Protein AF-A0A7S4T6T8-F1 (afdb_monomer)

Secondary structure (DSSP, 8-state):
-------------------------S--SSSHHHHHHHHHHHHHHHHHHHHTTSTHHHHHHHHHHT--SS--SS-HHHHHHHH-EEHHHHHHHHHHHH-----S---GGGGGGSTTSTTS-----------SS-----------TTS---GGGEEEEEEEEEEEEEE-HHHHHTT-S-SEEEEEEEEEEEEETTT--SSSTTS-SSS-EEEEEEHHHHHHHHHHHHHHHHHHHHHHHHHHHH-

Nearest PDB structures (foldseek):
  6p19-assembly1_C  TM=4.701E-01  e=1.517E+00  Escherichia coli K-12
  7xl4-assembly1_C  TM=3.854E-01  e=2.071E+00  Pseudomonas aeruginosa PAO1
  4uv2-assembly9_G  TM=2.863E-01  e=2.828E+00  Escherichia coli str. K-12 substr. MC4100
  4uv2-assembly7_E  TM=2.742E-01  e=6.355E+00  Escherichia coli str. K-12 substr. MC4100

Mean predicted aligned error: 17.1 Å

Organism: NCBI:txid49249

pLDDT: mean 70.46, std 19.97, range [37.16, 96.12]

Foldseek 3Di:
DDDDDDDDDDDDDDDDDDDDDDDDDDDPPPPLVVVVVVVVVVVVVVVVVVVVVDPCVVVLVVVVVPDPDDDDQPCLVVLCVVQWDFPVVVVVVQVVQQDDDPPVDDPPVVVPPPPPPPPPDDPPPPPPDPPDPDPDDDPPPPPPPVPDPPLVQKDKAWDDKDKDWGFDPVCVVVVHPDSIDIFIKTKIKIGGPVQADPPDNNGHDDDITIIMHTPVSVVSSVVVSVVSVVVVVVVVVVVVVPD

Solvent-accessible surface area (backbone atoms only — not comparable to full-atom values): 15705 Å² total; per-residue (Å²): 144,85,87,83,84,87,85,83,82,88,76,89,81,81,88,79,87,77,90,81,83,88,86,90,76,91,80,86,79,71,64,72,66,50,56,61,52,53,51,50,50,54,54,50,49,54,49,51,61,52,42,74,75,40,85,60,54,63,56,55,54,55,54,63,72,74,60,91,79,87,73,79,94,76,52,64,66,55,56,51,51,74,65,33,38,51,41,70,59,51,52,48,52,53,49,65,63,57,55,68,72,92,59,95,76,70,63,73,83,71,61,74,78,64,77,85,71,74,82,69,78,73,81,73,77,74,80,79,77,81,86,60,103,69,86,71,73,81,82,73,78,77,71,58,88,83,68,69,80,75,58,86,60,44,43,79,37,70,64,50,73,48,80,45,78,43,65,35,73,62,35,50,74,71,67,45,97,55,40,66,43,78,48,52,33,31,36,35,31,40,18,43,49,94,58,43,41,88,86,38,84,64,38,45,94,68,86,57,50,54,28,34,30,50,39,69,59,54,50,51,56,52,50,53,49,54,52,51,53,50,52,54,50,51,53,51,52,52,52,66,76,76,108

Radius of gyration: 27.25 Å; Cα contacts (8 Å, |Δi|>4): 165; chains: 1; bounding box: 86×72×67 Å

Structure (mmCIF, N/CA/C/O backbone):
data_AF-A0A7S4T6T8-F1
#
_entry.id   AF-A0A7S4T6T8-F1
#
loop_
_atom_site.group_PDB
_atom_site.id
_atom_site.type_symbol
_atom_site.label_atom_id
_atom_site.label_alt_id
_atom_site.label_comp_id
_atom_site.label_asym_id
_atom_site.label_entity_id
_atom_site.label_seq_id
_atom_site.pdbx_PDB_ins_code
_atom_site.Cartn_x
_atom_site.Cartn_y
_atom_site.Cartn_z
_atom_site.occupancy
_atom_site.B_iso_or_equiv
_atom_site.auth_seq_id
_atom_site.auth_comp_id
_atom_site.auth_asym_id
_atom_site.auth_atom_id
_atom_site.pdbx_PDB_model_num
ATOM 1 N N . MET A 1 1 ? -57.925 27.794 19.966 1.00 50.06 1 MET A N 1
ATOM 2 C CA . MET A 1 1 ? -58.206 27.746 18.515 1.00 50.06 1 MET A CA 1
ATOM 3 C C . MET A 1 1 ? -57.580 28.963 17.858 1.00 50.06 1 MET A C 1
ATOM 5 O O . MET A 1 1 ? -58.193 30.015 17.868 1.00 50.06 1 MET A O 1
ATOM 9 N N . GLN A 1 2 ? -56.355 28.837 17.357 1.00 45.88 2 GLN A N 1
ATOM 10 C CA . GLN A 1 2 ? -55.709 29.805 16.467 1.00 45.88 2 GLN A CA 1
ATOM 11 C C . GLN A 1 2 ? -54.729 28.985 15.625 1.00 45.88 2 GLN A C 1
ATOM 13 O O . GLN A 1 2 ? -53.792 28.398 16.159 1.00 4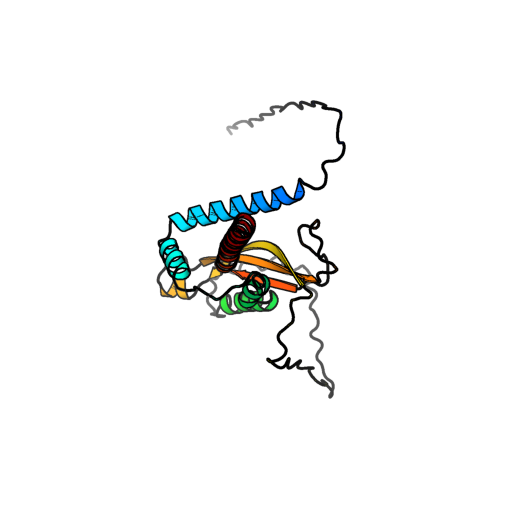5.88 2 GLN A O 1
ATOM 18 N N . GLY A 1 3 ? -55.071 28.818 14.349 1.00 50.84 3 GLY A N 1
ATOM 19 C CA . GLY A 1 3 ? -54.288 28.079 13.368 1.00 50.84 3 GLY A CA 1
ATOM 20 C C . GLY A 1 3 ? -53.338 29.012 12.631 1.00 50.84 3 GLY A C 1
ATOM 21 O O . GLY A 1 3 ? -53.693 30.155 12.347 1.00 50.84 3 GLY A O 1
ATOM 22 N N . SER A 1 4 ? -52.162 28.489 12.292 1.00 53.09 4 SER A N 1
ATOM 23 C CA . SER A 1 4 ? -51.191 29.157 11.428 1.00 53.09 4 SER A CA 1
ATOM 24 C C . SER A 1 4 ? -50.929 28.300 10.181 1.00 53.09 4 SER A C 1
ATOM 26 O O . SER A 1 4 ? -50.870 27.073 10.296 1.00 53.09 4 SER A O 1
ATOM 28 N N . PRO A 1 5 ? -50.819 28.921 8.993 1.00 64.44 5 PRO A N 1
ATOM 29 C CA . PRO A 1 5 ? -50.928 28.243 7.706 1.00 64.44 5 PRO A CA 1
ATOM 30 C C . PRO A 1 5 ? -49.623 27.645 7.164 1.00 64.44 5 PRO A C 1
ATOM 32 O O . PRO A 1 5 ? -48.514 28.114 7.409 1.00 64.44 5 PRO A O 1
ATOM 35 N N . ILE A 1 6 ? -49.840 26.625 6.337 1.00 50.03 6 ILE A N 1
ATOM 36 C CA . ILE A 1 6 ? -48.909 25.909 5.467 1.00 50.03 6 ILE A CA 1
ATOM 37 C C . ILE A 1 6 ? -48.368 26.863 4.390 1.00 50.03 6 ILE A C 1
ATOM 39 O O . ILE A 1 6 ? -49.146 27.399 3.600 1.00 50.03 6 ILE A O 1
ATOM 43 N N . PHE A 1 7 ? -47.044 27.025 4.302 1.00 46.69 7 PHE A N 1
ATOM 44 C CA . PHE A 1 7 ? -46.391 27.654 3.150 1.00 46.69 7 PHE A CA 1
ATOM 45 C C . PHE A 1 7 ? -45.855 26.586 2.198 1.00 46.69 7 PHE A C 1
ATOM 47 O O . PHE A 1 7 ? -44.937 25.831 2.508 1.00 46.69 7 PHE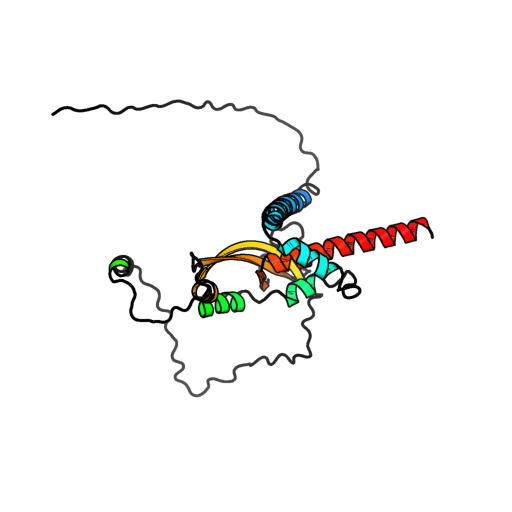 A O 1
ATOM 54 N N . ASN A 1 8 ? -46.469 26.541 1.020 1.00 45.03 8 ASN A N 1
ATOM 55 C CA . ASN A 1 8 ? -46.149 25.669 -0.096 1.00 45.03 8 ASN A CA 1
ATOM 56 C C . ASN A 1 8 ? -45.395 26.517 -1.131 1.00 45.03 8 ASN A C 1
ATOM 58 O O . ASN A 1 8 ? -45.975 27.439 -1.703 1.00 45.03 8 ASN A O 1
ATOM 62 N N . VAL A 1 9 ? -44.107 26.247 -1.358 1.00 52.50 9 VAL A N 1
ATOM 63 C CA . VAL A 1 9 ? -43.329 26.910 -2.416 1.00 52.50 9 VAL A CA 1
ATOM 64 C C . VAL A 1 9 ? -42.857 25.858 -3.409 1.00 52.50 9 VAL A C 1
ATOM 66 O O . VAL A 1 9 ? -41.786 25.273 -3.290 1.00 52.50 9 VAL A O 1
ATOM 69 N N . ARG A 1 10 ? -43.686 25.645 -4.434 1.00 48.75 10 ARG A N 1
ATOM 70 C CA . ARG A 1 10 ? -43.255 25.121 -5.731 1.00 48.75 10 ARG A CA 1
ATOM 71 C C . ARG A 1 10 ? -42.490 26.222 -6.462 1.00 48.75 10 ARG A C 1
ATOM 73 O O . ARG A 1 10 ? -43.089 27.244 -6.791 1.00 48.75 10 ARG A O 1
ATOM 80 N N . ARG A 1 11 ? -41.226 25.991 -6.822 1.00 51.09 11 ARG A N 1
ATOM 81 C CA . ARG A 1 11 ? -40.604 26.674 -7.966 1.00 51.09 11 ARG A CA 1
ATOM 82 C C . ARG A 1 11 ? -39.754 25.713 -8.793 1.00 51.09 11 ARG A C 1
ATOM 84 O O . ARG A 1 11 ? -38.694 25.263 -8.385 1.00 51.09 11 ARG A O 1
ATOM 91 N N . TYR A 1 12 ? -40.328 25.428 -9.955 1.00 43.06 12 TYR A N 1
ATOM 92 C CA . TYR A 1 12 ? -39.751 25.032 -11.230 1.00 43.06 12 TYR A CA 1
ATOM 93 C C . TYR A 1 12 ? -38.263 25.368 -11.392 1.00 43.06 12 TYR A C 1
ATOM 95 O O . TYR A 1 12 ? -37.890 26.539 -11.344 1.00 43.06 12 TYR A O 1
ATOM 103 N N . PHE A 1 13 ? -37.452 24.354 -11.700 1.00 41.66 13 PHE A N 1
ATOM 104 C CA . PHE A 1 13 ? -36.234 24.550 -12.476 1.00 41.66 13 PHE A CA 1
ATOM 105 C C . PHE A 1 13 ? -36.396 23.874 -13.834 1.00 41.66 13 PHE A C 1
ATOM 107 O O . PHE A 1 13 ? -36.800 22.719 -13.952 1.00 41.66 13 PHE A O 1
ATOM 114 N N . VAL A 1 14 ? -36.177 24.701 -14.844 1.00 48.66 14 VAL A N 1
ATOM 115 C CA . VAL A 1 14 ? -36.436 24.490 -16.259 1.00 48.66 14 VAL A CA 1
ATOM 116 C C . VAL A 1 14 ? -35.384 23.552 -16.843 1.00 48.66 14 VAL A C 1
ATOM 118 O O . VAL A 1 14 ? -34.186 23.766 -16.678 1.00 48.66 14 VAL A O 1
ATOM 121 N N . PHE A 1 15 ? -35.862 22.531 -17.554 1.00 44.06 15 PHE A N 1
ATOM 122 C CA . PHE A 1 15 ? -35.092 21.716 -18.485 1.00 44.06 15 PHE A CA 1
ATOM 123 C C . PHE A 1 15 ? -34.548 22.603 -19.613 1.00 44.06 15 PHE A C 1
ATOM 125 O O . PHE A 1 15 ? -35.324 23.131 -20.408 1.00 44.06 15 PHE A O 1
ATOM 132 N N . ALA A 1 16 ? -33.227 22.725 -19.718 1.00 48.03 16 ALA A N 1
ATOM 133 C CA . ALA A 1 16 ? -32.568 23.185 -20.933 1.00 48.03 16 ALA A CA 1
ATOM 134 C C . ALA A 1 16 ? -31.868 21.985 -21.581 1.00 48.03 16 ALA A C 1
ATOM 136 O O . ALA A 1 16 ? -30.760 21.603 -21.211 1.00 48.03 16 ALA A O 1
ATOM 137 N N . LEU A 1 17 ? -32.573 21.375 -22.534 1.00 44.16 17 LEU A N 1
ATOM 138 C CA . LEU A 1 17 ? -32.014 20.482 -23.540 1.00 44.16 17 LEU A CA 1
ATOM 139 C C . LEU A 1 17 ? -31.210 21.335 -24.526 1.00 44.16 17 LEU A C 1
ATOM 141 O O . LEU A 1 17 ? -31.791 22.119 -25.273 1.00 44.16 17 LEU A O 1
ATOM 145 N N . LEU A 1 18 ? -29.891 21.161 -24.554 1.00 42.91 18 LEU A N 1
ATOM 146 C CA . LEU A 1 18 ? -29.080 21.524 -25.711 1.00 42.91 18 LEU A CA 1
ATOM 147 C C . LEU A 1 18 ? -28.422 20.262 -26.253 1.00 42.91 18 LEU A C 1
ATOM 149 O O . LEU A 1 18 ? -27.494 19.696 -25.682 1.00 42.91 18 LEU A O 1
ATOM 153 N N . SER A 1 19 ? -28.980 19.837 -27.378 1.00 46.34 19 SER A N 1
ATOM 154 C CA . SER A 1 19 ? -28.408 18.927 -28.351 1.00 46.34 19 SER A CA 1
ATOM 155 C C . SER A 1 19 ? -27.093 19.489 -28.892 1.00 46.34 19 SER A C 1
ATOM 157 O O . SER A 1 19 ? -27.094 20.526 -29.556 1.00 46.34 19 SER A O 1
ATOM 159 N N . VAL A 1 20 ? -25.994 18.766 -28.684 1.00 46.00 20 VAL A N 1
ATOM 160 C CA . VAL A 1 20 ? -24.811 18.860 -29.543 1.00 46.00 20 VAL A CA 1
ATOM 161 C C . VAL A 1 20 ? -24.590 17.489 -30.155 1.00 46.00 20 VAL A C 1
ATOM 163 O O . VAL A 1 20 ? -24.212 16.523 -29.497 1.00 46.00 20 VAL A O 1
ATOM 166 N N . SER A 1 21 ? -24.918 17.421 -31.435 1.00 45.38 21 SER A N 1
ATOM 167 C CA . SER A 1 21 ? -24.644 16.322 -32.340 1.00 45.38 21 SER A CA 1
ATOM 168 C C . SER A 1 21 ? -23.202 16.374 -32.854 1.00 45.38 21 SER A C 1
ATOM 170 O O . SER A 1 21 ? -22.692 17.444 -33.179 1.00 45.38 21 SER A O 1
ATOM 172 N N . SER A 1 22 ? -22.645 15.172 -33.025 1.00 41.88 22 SER A N 1
ATOM 173 C CA . SER A 1 22 ? -21.574 14.804 -33.961 1.00 41.88 22 SER A CA 1
ATOM 174 C C . SER A 1 22 ? -20.128 15.121 -33.567 1.00 41.88 22 SER A C 1
ATOM 176 O O . SER A 1 22 ? -19.667 16.250 -33.703 1.00 41.88 22 SER A O 1
ATOM 178 N N . SER A 1 23 ? -19.380 14.064 -33.213 1.00 40.44 23 SER A N 1
ATOM 179 C CA . SER A 1 23 ? -18.149 13.585 -33.893 1.00 40.44 23 SER A CA 1
ATOM 180 C C . SER A 1 23 ? -17.268 12.803 -32.905 1.00 40.44 23 SER A C 1
ATOM 182 O O . SER A 1 23 ? -16.384 13.373 -32.274 1.00 40.44 23 SER A O 1
ATOM 184 N N . MET A 1 24 ? -17.488 11.491 -32.753 1.00 37.16 24 MET A N 1
ATOM 185 C CA . MET A 1 24 ? -16.550 10.607 -32.042 1.00 37.16 24 MET A CA 1
ATOM 186 C C . MET A 1 24 ? -15.918 9.628 -33.028 1.00 37.16 24 MET A C 1
ATOM 188 O O . MET A 1 24 ? -16.440 8.549 -33.287 1.00 37.16 24 MET A O 1
ATOM 192 N N . THR A 1 25 ? -14.767 10.016 -33.565 1.00 50.34 25 THR A N 1
ATOM 193 C CA . THR A 1 25 ? -13.810 9.107 -34.198 1.00 50.34 25 THR A CA 1
ATOM 194 C C . THR A 1 25 ? -12.595 8.972 -33.284 1.00 50.34 25 THR A C 1
ATOM 196 O O . THR A 1 25 ? -11.903 9.949 -33.013 1.00 50.34 25 THR A O 1
ATOM 199 N N . SER A 1 26 ? -12.372 7.747 -32.798 1.00 49.56 26 SER A N 1
ATOM 200 C CA . SER A 1 26 ? -11.094 7.200 -32.315 1.00 49.56 26 SER A CA 1
ATOM 201 C C . SER A 1 26 ? -10.277 8.047 -31.321 1.00 49.56 26 SER A C 1
ATOM 203 O O . SER A 1 26 ? -9.213 8.564 -31.652 1.00 49.56 26 SER A O 1
ATOM 205 N N . ALA A 1 27 ? -10.707 8.095 -30.060 1.00 44.22 27 ALA A N 1
ATOM 206 C CA . ALA A 1 27 ? -9.862 8.518 -28.937 1.00 44.22 27 ALA A CA 1
ATOM 207 C C . ALA A 1 27 ? -10.161 7.676 -27.682 1.00 44.22 27 ALA A C 1
ATOM 209 O O . ALA A 1 27 ? -10.472 8.206 -26.626 1.00 44.22 27 ALA A O 1
ATOM 210 N N . SER A 1 28 ? -10.127 6.343 -27.799 1.00 45.97 28 SER A N 1
ATOM 211 C CA . SER A 1 28 ? -10.601 5.443 -26.728 1.00 45.97 28 SER A CA 1
ATOM 212 C C . SER A 1 28 ? -9.501 4.729 -25.927 1.00 45.97 28 SER A C 1
ATOM 214 O O . SER A 1 28 ? -9.819 3.853 -25.133 1.00 45.97 28 SER A O 1
ATOM 216 N N . ALA A 1 29 ? -8.220 5.084 -26.091 1.00 45.62 29 ALA A N 1
ATOM 217 C CA . ALA A 1 29 ? -7.122 4.410 -25.375 1.00 45.62 29 ALA A CA 1
ATOM 218 C C . ALA A 1 29 ? -6.259 5.322 -24.480 1.00 45.62 29 ALA A C 1
ATOM 220 O O . ALA A 1 29 ? -5.458 4.810 -23.711 1.00 45.62 29 ALA A O 1
ATOM 221 N N . LYS A 1 30 ? -6.416 6.654 -24.534 1.00 42.06 30 LYS A N 1
ATOM 222 C CA . LYS A 1 30 ? -5.608 7.599 -23.725 1.00 42.06 30 LYS A CA 1
ATOM 223 C C . LYS A 1 30 ? -6.350 8.226 -22.539 1.00 42.06 30 LYS A C 1
ATOM 225 O O . LYS A 1 30 ? -5.723 8.884 -21.719 1.00 42.06 30 LYS A O 1
ATOM 230 N N . GLN A 1 31 ? -7.663 8.021 -22.430 1.00 39.19 31 GLN A N 1
ATOM 231 C CA . GLN A 1 31 ? -8.471 8.638 -21.372 1.00 39.19 31 GLN A CA 1
ATOM 232 C C . GLN A 1 31 ? -8.414 7.858 -20.044 1.00 39.19 31 GLN A C 1
ATOM 234 O O . GLN A 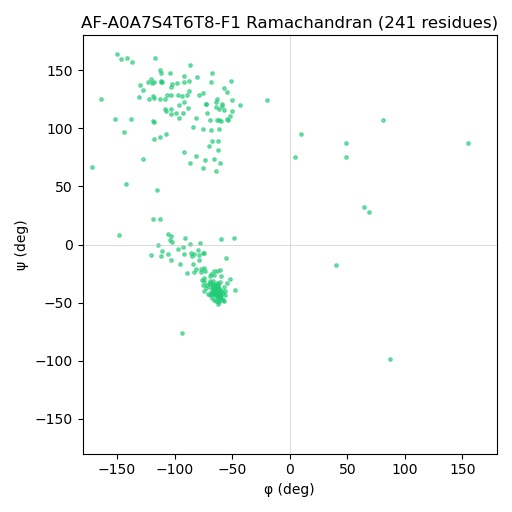1 31 ? -8.603 8.450 -18.989 1.00 39.19 31 GLN A O 1
ATOM 239 N N . LEU A 1 32 ? -8.105 6.555 -20.075 1.00 43.50 32 LEU A N 1
ATOM 240 C CA . LEU A 1 32 ? -8.117 5.697 -18.880 1.00 43.50 32 LEU A CA 1
ATOM 241 C C . LEU A 1 32 ? -6.849 5.811 -18.010 1.00 43.50 32 LEU A C 1
ATOM 243 O O . LEU A 1 32 ? -6.922 5.547 -16.814 1.00 43.50 32 LEU A O 1
ATOM 247 N N . ASP A 1 33 ? -5.719 6.281 -18.553 1.00 40.91 33 ASP A N 1
ATOM 248 C CA . ASP A 1 33 ? -4.524 6.598 -17.743 1.00 40.91 33 ASP A CA 1
ATOM 249 C C . ASP A 1 33 ? -4.690 7.896 -16.930 1.00 40.91 33 ASP A C 1
ATOM 251 O O . ASP A 1 33 ? -3.995 8.115 -15.935 1.00 40.91 33 ASP A O 1
ATOM 255 N N . PHE A 1 34 ? -5.628 8.768 -17.316 1.00 37.34 34 PHE A N 1
ATOM 256 C CA . PHE A 1 34 ? -5.807 10.066 -16.662 1.00 37.34 34 PHE A CA 1
ATOM 257 C C . PHE A 1 34 ? -6.508 9.953 -15.298 1.00 37.34 34 PHE A C 1
ATOM 259 O O . PHE A 1 34 ? -6.189 10.713 -14.380 1.00 37.34 34 PHE A O 1
ATOM 266 N N . ASP A 1 35 ? -7.387 8.963 -15.114 1.00 41.97 35 ASP A N 1
ATOM 267 C CA . ASP A 1 35 ? -8.118 8.771 -13.853 1.00 41.97 35 ASP A CA 1
ATOM 268 C C . ASP A 1 35 ? -7.239 8.184 -12.738 1.00 41.97 35 ASP A C 1
ATOM 270 O O . ASP A 1 35 ? -7.369 8.568 -11.571 1.00 41.97 35 ASP A O 1
ATOM 274 N N . GLN A 1 36 ? -6.250 7.350 -13.082 1.00 46.62 36 GLN A N 1
ATOM 275 C CA . GLN A 1 36 ? -5.243 6.896 -12.115 1.00 46.62 36 GLN A CA 1
ATOM 276 C C . GLN A 1 36 ? -4.357 8.058 -11.630 1.00 46.62 36 GLN A C 1
ATOM 278 O O . GLN A 1 36 ? -3.980 8.113 -10.455 1.00 46.62 36 GLN A O 1
ATOM 283 N N . TYR A 1 37 ? -4.070 9.025 -12.508 1.00 49.97 37 TYR A N 1
ATOM 284 C CA . TYR A 1 37 ? -3.337 10.247 -12.166 1.00 49.97 37 TYR A CA 1
ATOM 285 C C . TYR A 1 37 ? -4.166 11.234 -11.331 1.00 49.97 37 TYR A C 1
ATOM 287 O O . TYR A 1 37 ? -3.621 11.862 -10.419 1.00 49.97 37 TYR A O 1
ATOM 295 N N . ALA A 1 38 ? -5.469 11.361 -11.597 1.00 45.03 38 ALA A N 1
ATOM 296 C CA . ALA A 1 38 ? -6.363 12.232 -10.834 1.00 45.03 38 ALA A CA 1
ATOM 297 C C . ALA A 1 38 ? -6.546 11.739 -9.388 1.00 45.03 38 ALA A C 1
ATOM 299 O O . ALA A 1 38 ? -6.438 12.532 -8.449 1.00 45.03 38 ALA A O 1
ATOM 300 N N . PHE A 1 39 ? -6.713 10.425 -9.192 1.00 51.09 39 PHE A N 1
ATOM 301 C CA . PHE A 1 39 ? -6.769 9.823 -7.857 1.00 51.09 39 PHE A CA 1
ATOM 302 C C . PHE A 1 39 ? -5.430 9.945 -7.114 1.00 51.09 39 PHE A C 1
ATOM 304 O O . PHE A 1 39 ? -5.409 10.346 -5.949 1.00 51.09 39 PHE A O 1
ATOM 311 N N . ARG A 1 40 ? -4.298 9.700 -7.798 1.00 57.09 40 ARG A N 1
ATOM 312 C CA . ARG A 1 40 ? -2.959 9.941 -7.230 1.00 57.09 40 ARG A CA 1
ATOM 313 C C . ARG A 1 40 ? -2.795 11.385 -6.769 1.00 57.09 40 ARG A C 1
ATOM 315 O O . ARG A 1 40 ? -2.300 11.598 -5.670 1.00 57.09 40 ARG A O 1
ATOM 322 N N . ARG A 1 41 ? -3.242 12.373 -7.551 1.00 55.78 41 ARG A N 1
ATOM 323 C CA . ARG A 1 41 ? -3.167 13.785 -7.147 1.00 55.78 41 ARG A CA 1
ATOM 324 C C . ARG A 1 41 ? -4.002 14.089 -5.912 1.00 55.78 41 ARG A C 1
ATOM 326 O O . ARG A 1 41 ? -3.509 14.804 -5.049 1.00 55.78 41 ARG A O 1
ATOM 333 N N . ASP A 1 42 ? -5.223 13.570 -5.801 1.00 56.19 42 ASP A N 1
ATOM 334 C CA . ASP A 1 42 ? -6.078 13.910 -4.657 1.00 56.19 42 ASP A CA 1
ATOM 335 C C . ASP A 1 42 ? -5.638 13.196 -3.366 1.00 56.19 42 ASP A C 1
ATOM 337 O O . ASP A 1 42 ? -5.667 13.797 -2.292 1.00 56.19 42 ASP A O 1
ATOM 341 N N . VAL A 1 43 ? -5.132 11.958 -3.463 1.00 62.94 43 VAL A N 1
ATOM 342 C CA . VAL A 1 43 ? -4.526 11.246 -2.322 1.00 62.94 43 VAL A CA 1
ATOM 343 C C . VAL A 1 43 ? -3.221 11.912 -1.889 1.00 62.94 43 VAL A C 1
ATOM 345 O O . VAL A 1 43 ? -3.047 12.168 -0.699 1.00 62.94 43 VAL A O 1
ATOM 348 N N . VAL A 1 44 ? -2.335 12.251 -2.833 1.00 63.19 44 VAL A N 1
ATOM 349 C CA . VAL A 1 44 ? -1.076 12.953 -2.533 1.00 63.19 44 VAL A CA 1
ATOM 350 C C . VAL A 1 44 ? -1.359 14.326 -1.930 1.00 63.19 44 VAL A C 1
ATOM 352 O O . VAL A 1 44 ? -0.785 14.654 -0.901 1.00 63.19 44 VAL A O 1
ATOM 355 N N . ARG A 1 45 ? -2.315 15.089 -2.470 1.00 71.62 45 ARG A N 1
ATOM 356 C CA . ARG A 1 45 ? -2.693 16.403 -1.929 1.00 71.62 45 ARG A CA 1
ATOM 357 C C . ARG A 1 45 ? -3.227 16.311 -0.497 1.00 71.62 45 ARG A C 1
ATOM 359 O O . ARG A 1 45 ? -2.829 17.104 0.351 1.00 71.62 45 ARG A O 1
ATOM 366 N N . ARG A 1 46 ? -4.081 15.326 -0.191 1.00 70.38 46 ARG A N 1
ATOM 367 C CA . ARG A 1 46 ? -4.583 15.107 1.182 1.00 70.38 46 ARG A CA 1
ATOM 368 C C . ARG A 1 46 ? -3.496 14.597 2.132 1.00 70.38 46 ARG A C 1
ATOM 370 O O . ARG A 1 46 ? -3.522 14.934 3.316 1.00 70.38 46 ARG A O 1
ATOM 377 N N . ALA A 1 47 ? -2.551 13.798 1.636 1.00 58.31 47 ALA A N 1
ATOM 378 C CA . ALA A 1 47 ? -1.391 13.357 2.404 1.00 58.31 47 ALA A CA 1
ATOM 379 C C . ALA A 1 47 ? -0.439 14.528 2.702 1.00 58.31 47 ALA A C 1
ATOM 381 O O . ALA A 1 47 ? -0.014 14.678 3.843 1.00 58.31 47 ALA A O 1
ATOM 382 N N . GLU A 1 48 ? -0.179 15.407 1.730 1.00 63.41 48 GLU A N 1
ATOM 383 C CA . GLU A 1 48 ? 0.624 16.625 1.899 1.00 63.41 48 GLU A CA 1
ATOM 384 C C . GLU A 1 48 ? -0.026 17.623 2.868 1.00 63.41 48 GLU A C 1
ATOM 386 O O . GLU A 1 48 ? 0.658 18.183 3.726 1.00 63.41 48 GLU A O 1
ATOM 391 N N . GLU A 1 49 ? -1.346 17.827 2.786 1.00 74.44 49 GLU A N 1
ATOM 392 C CA . GLU A 1 49 ? -2.089 18.684 3.722 1.00 74.44 49 GLU A CA 1
ATOM 393 C C . GLU A 1 49 ? -1.988 18.168 5.171 1.00 74.44 49 GLU A C 1
ATOM 395 O O . GLU A 1 49 ? -1.804 18.964 6.093 1.00 74.44 49 GLU A O 1
ATOM 400 N N . ARG A 1 50 ? -2.016 16.845 5.389 1.00 65.38 50 ARG A N 1
ATOM 401 C CA . ARG A 1 50 ? -1.805 16.238 6.719 1.00 65.38 50 ARG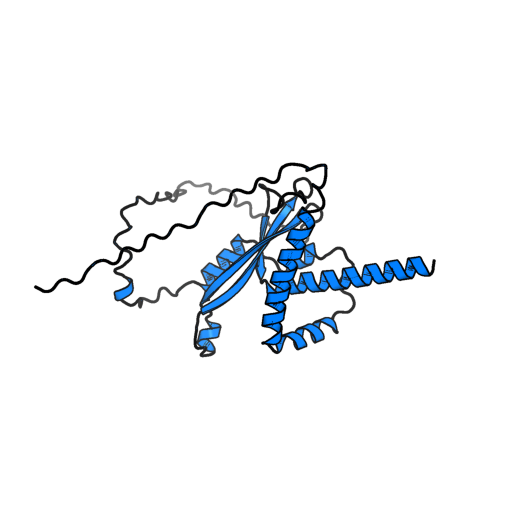 A CA 1
ATOM 402 C C . ARG A 1 50 ? -0.342 16.263 7.162 1.00 65.38 50 ARG A C 1
ATOM 404 O O . ARG A 1 50 ? -0.062 16.559 8.325 1.00 65.38 50 ARG A O 1
ATOM 411 N N . ALA A 1 51 ? 0.592 16.017 6.249 1.00 56.03 51 ALA A N 1
ATOM 412 C CA . ALA A 1 51 ? 2.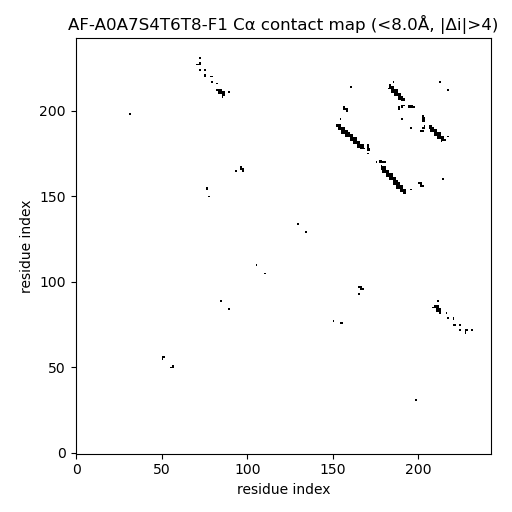023 16.058 6.528 1.00 56.03 51 ALA A CA 1
ATOM 413 C C . ALA A 1 51 ? 2.489 17.454 6.965 1.00 56.03 51 ALA A C 1
ATOM 415 O O . ALA A 1 51 ? 3.318 17.568 7.861 1.00 56.03 51 ALA A O 1
ATOM 416 N N . ARG A 1 52 ? 1.898 18.530 6.425 1.00 62.81 52 ARG A N 1
ATOM 417 C CA . ARG A 1 52 ? 2.181 19.904 6.883 1.00 62.81 52 ARG A CA 1
ATOM 418 C C . ARG A 1 52 ? 1.787 20.162 8.337 1.00 62.81 52 ARG A C 1
ATOM 420 O O . ARG A 1 52 ? 2.323 21.082 8.946 1.00 62.81 52 ARG A O 1
ATOM 427 N N . THR A 1 53 ? 0.864 19.380 8.895 1.00 65.00 53 THR A N 1
ATOM 428 C CA . THR A 1 53 ? 0.393 19.562 10.278 1.00 65.00 53 THR A CA 1
ATOM 429 C C . THR A 1 53 ? 1.174 18.747 11.307 1.00 65.00 53 THR A C 1
ATOM 431 O O . THR A 1 53 ? 1.000 18.957 12.504 1.00 65.00 53 THR A O 1
ATOM 434 N N . THR A 1 54 ? 2.061 17.844 10.880 1.00 56.62 54 THR A N 1
ATOM 435 C CA . THR A 1 54 ? 2.782 16.936 11.781 1.00 56.62 54 THR A CA 1
ATOM 436 C C . THR A 1 54 ? 4.293 17.015 11.553 1.00 56.62 54 THR A C 1
ATOM 438 O O . THR A 1 54 ? 4.779 16.923 10.432 1.00 56.62 54 THR A O 1
ATOM 441 N N . ASN A 1 55 ? 5.075 17.124 12.634 1.00 62.81 55 ASN A N 1
ATOM 442 C CA . ASN A 1 55 ? 6.551 17.070 12.618 1.00 62.81 55 ASN A CA 1
ATOM 443 C C . ASN A 1 55 ? 7.131 15.742 12.056 1.00 62.81 55 ASN A C 1
ATOM 445 O O . ASN A 1 55 ? 8.343 15.541 12.081 1.00 62.81 55 ASN A O 1
ATOM 449 N N . GLU A 1 56 ? 6.296 14.828 11.550 1.00 60.56 56 GLU A N 1
ATOM 450 C CA . GLU A 1 56 ? 6.700 13.557 10.942 1.00 60.56 56 GLU A CA 1
ATOM 451 C C . GLU A 1 56 ? 7.436 13.717 9.607 1.00 60.56 56 GLU A C 1
ATOM 453 O O . GLU A 1 56 ? 8.246 12.857 9.269 1.00 60.56 56 GLU A O 1
ATOM 458 N N . PHE A 1 57 ? 7.221 14.809 8.865 1.00 54.19 57 PHE A N 1
ATOM 459 C CA . PHE A 1 57 ? 7.835 14.966 7.541 1.00 54.19 57 PHE A CA 1
ATOM 460 C C . PHE A 1 57 ? 9.372 15.038 7.597 1.00 54.19 57 PHE A C 1
ATOM 462 O O . PHE A 1 57 ? 10.048 14.448 6.760 1.00 54.19 57 PHE A O 1
ATOM 469 N N . ARG A 1 58 ? 9.937 15.658 8.645 1.00 59.91 58 ARG A N 1
ATOM 470 C CA . ARG A 1 58 ? 11.394 15.662 8.882 1.00 59.91 58 ARG A CA 1
ATOM 471 C C . ARG A 1 58 ? 11.956 14.263 9.147 1.00 59.91 58 ARG A C 1
ATOM 473 O O . ARG A 1 58 ? 13.040 13.945 8.682 1.00 59.91 58 ARG A O 1
ATOM 480 N N . ARG A 1 59 ? 11.197 13.402 9.832 1.00 60.88 59 ARG A N 1
ATOM 481 C CA . ARG A 1 59 ? 11.596 12.006 10.078 1.00 60.88 59 ARG A CA 1
ATOM 482 C C . ARG A 1 59 ? 11.641 11.177 8.795 1.00 60.88 59 ARG A C 1
ATOM 484 O O . ARG A 1 59 ? 12.448 10.260 8.701 1.00 60.88 59 ARG A O 1
ATOM 491 N N . LEU A 1 60 ? 10.788 11.491 7.820 1.00 52.66 60 LEU A N 1
ATOM 492 C CA . LEU A 1 60 ? 10.795 10.827 6.516 1.00 52.66 60 LEU A CA 1
ATOM 493 C C . LEU A 1 60 ? 12.001 11.252 5.661 1.00 52.66 60 LEU A C 1
ATOM 495 O O . LEU A 1 60 ? 12.572 10.414 4.968 1.00 52.66 60 LEU A O 1
ATOM 499 N N . GLU A 1 61 ? 12.442 12.511 5.750 1.00 62.03 61 GLU A N 1
ATOM 500 C CA . GLU A 1 61 ? 13.687 12.954 5.102 1.00 62.03 61 GLU A CA 1
ATOM 501 C C . GLU A 1 61 ? 14.939 12.306 5.718 1.00 62.03 61 GLU A C 1
ATOM 503 O O . GLU A 1 61 ? 15.836 11.901 4.980 1.00 62.03 61 GLU A O 1
ATOM 508 N N . ASP A 1 62 ? 14.977 12.108 7.039 1.00 60.66 62 ASP A N 1
ATOM 509 C CA . ASP A 1 62 ? 16.089 11.402 7.695 1.00 60.66 62 ASP A CA 1
ATOM 510 C C . ASP A 1 62 ? 16.153 9.913 7.296 1.00 60.66 62 ASP A C 1
ATOM 512 O O . ASP A 1 62 ? 17.236 9.353 7.112 1.00 60.66 62 ASP A O 1
ATOM 516 N N . LEU A 1 63 ? 14.999 9.263 7.096 1.00 57.19 63 LEU A N 1
ATOM 517 C CA . LEU A 1 63 ? 14.929 7.882 6.597 1.00 57.19 63 LEU A CA 1
ATOM 518 C C . LEU A 1 63 ? 15.431 7.761 5.149 1.00 57.19 63 LEU A C 1
ATOM 520 O O . LEU A 1 63 ? 16.086 6.772 4.806 1.00 57.19 63 LEU A O 1
ATOM 524 N N . ARG A 1 64 ? 15.193 8.788 4.323 1.00 56.91 64 ARG A N 1
ATOM 525 C CA . ARG A 1 64 ? 15.720 8.881 2.954 1.00 56.91 64 ARG A CA 1
ATOM 526 C C . ARG A 1 64 ? 17.249 8.973 2.926 1.00 56.91 64 ARG A C 1
ATOM 528 O O . ARG A 1 64 ? 17.864 8.398 2.036 1.00 56.91 64 ARG A O 1
ATOM 535 N N . ALA A 1 65 ? 17.866 9.675 3.876 1.00 58.19 65 ALA A N 1
ATOM 536 C CA . ALA A 1 65 ? 19.318 9.869 3.900 1.00 58.19 65 ALA A CA 1
ATOM 537 C C . ALA A 1 65 ? 20.109 8.612 4.324 1.00 58.19 65 ALA A C 1
ATOM 539 O O . ALA A 1 65 ? 21.276 8.479 3.965 1.00 58.19 65 ALA A O 1
ATOM 540 N N . ASN A 1 66 ? 19.484 7.681 5.054 1.00 60.78 66 ASN A N 1
ATOM 541 C CA . ASN A 1 66 ? 20.168 6.540 5.681 1.00 60.78 66 ASN A CA 1
ATOM 542 C C . ASN A 1 66 ? 19.998 5.183 4.972 1.00 60.78 66 ASN A C 1
ATOM 544 O O . ASN A 1 66 ? 20.436 4.169 5.512 1.00 60.78 66 ASN A O 1
ATOM 548 N N . SER A 1 67 ? 19.396 5.117 3.780 1.00 51.25 67 SER A N 1
ATOM 549 C CA . SER A 1 67 ? 19.171 3.844 3.065 1.00 51.25 67 SER A CA 1
ATOM 550 C C . SER A 1 67 ? 19.706 3.868 1.618 1.00 51.25 67 SER A C 1
ATOM 552 O O . SER A 1 67 ? 18.925 3.939 0.672 1.00 51.25 67 SER A O 1
ATOM 554 N N . PRO A 1 68 ? 21.041 3.809 1.398 1.00 45.94 68 PRO A N 1
ATOM 555 C CA . PRO A 1 68 ? 21.638 4.191 0.113 1.00 45.94 68 PRO A CA 1
ATOM 556 C C . PRO A 1 68 ? 21.718 3.090 -0.960 1.00 45.94 68 PRO A C 1
ATOM 558 O O . PRO A 1 68 ? 22.260 3.355 -2.027 1.00 45.94 68 PRO A O 1
ATOM 561 N N . SER A 1 69 ? 21.260 1.855 -0.726 1.00 46.19 69 SER A N 1
ATOM 562 C CA . SER A 1 69 ? 21.611 0.747 -1.642 1.00 46.19 69 SER A CA 1
ATOM 563 C C . SER A 1 69 ? 20.582 -0.372 -1.815 1.00 46.19 69 SER A C 1
ATOM 565 O O . SER A 1 69 ? 20.894 -1.379 -2.444 1.00 46.19 69 SER A O 1
ATOM 567 N N . PHE A 1 70 ? 19.362 -0.243 -1.292 1.00 48.31 70 PHE A N 1
ATOM 568 C CA . PHE A 1 70 ? 18.506 -1.424 -1.122 1.00 48.31 70 PHE A CA 1
ATOM 569 C C . PHE A 1 70 ? 17.540 -1.742 -2.284 1.00 48.31 70 PHE A C 1
ATOM 571 O O . PHE A 1 70 ? 16.879 -2.770 -2.238 1.00 48.31 70 PHE A O 1
ATOM 578 N N . PHE A 1 71 ? 17.462 -0.946 -3.360 1.00 50.41 71 PHE A N 1
ATOM 579 C CA . PHE A 1 71 ? 16.406 -1.147 -4.367 1.00 50.41 71 PHE A CA 1
ATOM 580 C C . PHE A 1 71 ? 16.834 -0.888 -5.812 1.00 50.41 71 PHE A C 1
ATOM 582 O O . PHE A 1 71 ? 16.780 0.233 -6.314 1.00 50.41 71 PHE A O 1
ATOM 589 N N . GLN A 1 72 ? 17.185 -1.958 -6.520 1.00 53.56 72 GLN A N 1
ATOM 590 C CA . GLN A 1 72 ? 17.199 -1.965 -7.979 1.00 53.56 72 GLN A CA 1
ATOM 591 C C . GLN A 1 72 ? 15.784 -2.269 -8.475 1.00 53.56 72 GLN A C 1
ATOM 593 O O . GLN A 1 72 ? 15.386 -3.422 -8.419 1.00 53.56 72 GLN A O 1
ATOM 598 N N . GLY A 1 73 ? 15.045 -1.237 -8.907 1.00 49.25 73 GLY A N 1
ATOM 599 C CA . GLY A 1 73 ? 13.939 -1.169 -9.893 1.00 49.25 73 GLY A CA 1
ATOM 600 C C . GLY A 1 73 ? 12.825 -2.233 -10.018 1.00 49.25 73 GLY A C 1
ATOM 601 O O . GLY A 1 73 ? 11.799 -1.929 -10.624 1.00 49.25 73 GLY A O 1
ATOM 602 N N . ALA A 1 74 ? 12.973 -3.444 -9.492 1.00 55.34 74 ALA A N 1
ATOM 603 C CA . ALA A 1 74 ? 12.126 -4.601 -9.749 1.00 55.34 74 ALA A CA 1
ATOM 604 C C . ALA A 1 74 ? 11.296 -5.046 -8.535 1.00 55.34 74 ALA A C 1
ATOM 606 O O . ALA A 1 74 ? 10.388 -5.847 -8.712 1.00 55.34 74 ALA A O 1
ATOM 607 N N . ASP A 1 75 ? 11.548 -4.514 -7.333 1.00 76.56 75 ASP A N 1
ATOM 608 C CA . ASP A 1 75 ? 11.034 -5.129 -6.097 1.00 76.56 75 ASP A CA 1
ATOM 609 C C . ASP A 1 75 ? 9.979 -4.305 -5.343 1.00 76.56 75 ASP A C 1
ATOM 611 O O . ASP A 1 75 ? 9.749 -4.500 -4.153 1.00 76.56 75 ASP A O 1
ATOM 615 N N . VAL A 1 76 ? 9.289 -3.383 -6.022 1.00 84.44 76 VAL A N 1
ATOM 616 C CA . VAL A 1 76 ? 8.160 -2.658 -5.402 1.00 84.44 76 VAL A CA 1
ATOM 617 C C . VAL A 1 76 ? 7.053 -3.616 -5.004 1.00 84.44 76 VAL A C 1
ATOM 619 O O . VAL A 1 76 ? 6.496 -3.483 -3.920 1.00 84.44 76 VAL A O 1
ATOM 622 N N . ASP A 1 77 ? 6.749 -4.585 -5.866 1.00 83.12 77 ASP A N 1
ATOM 623 C CA . ASP A 1 77 ? 5.714 -5.575 -5.588 1.00 83.12 77 ASP A CA 1
ATOM 624 C C . ASP A 1 77 ? 6.087 -6.406 -4.354 1.00 83.12 77 ASP A C 1
ATOM 626 O O . ASP A 1 77 ? 5.247 -6.603 -3.479 1.00 83.12 77 ASP A O 1
ATOM 630 N N . ARG A 1 78 ? 7.362 -6.790 -4.207 1.00 84.94 78 ARG A N 1
ATOM 631 C CA . ARG A 1 78 ? 7.854 -7.483 -3.011 1.00 84.94 78 ARG A CA 1
ATOM 632 C C . ARG A 1 78 ? 7.817 -6.609 -1.771 1.00 84.94 78 ARG A C 1
ATOM 634 O O . ARG A 1 78 ? 7.415 -7.096 -0.729 1.00 84.94 78 ARG A O 1
ATOM 641 N N . LEU A 1 79 ? 8.177 -5.330 -1.863 1.00 86.38 79 LEU A N 1
ATOM 642 C CA . LEU A 1 79 ? 8.080 -4.414 -0.723 1.00 86.38 79 LEU A CA 1
ATOM 643 C C . LEU A 1 79 ? 6.647 -4.195 -0.264 1.00 86.38 79 LEU A C 1
ATOM 645 O O . LEU A 1 79 ? 6.383 -4.097 0.933 1.00 86.38 79 LEU A O 1
ATOM 649 N N . LEU A 1 80 ? 5.727 -4.086 -1.222 1.00 87.88 80 LEU A N 1
ATOM 650 C CA . LEU A 1 80 ? 4.309 -3.992 -0.918 1.00 87.88 80 LEU A CA 1
ATOM 651 C C . LEU A 1 80 ? 3.843 -5.275 -0.236 1.00 87.88 80 LEU A C 1
ATOM 653 O O . LEU A 1 80 ? 3.165 -5.179 0.778 1.00 87.88 80 LEU A O 1
ATOM 657 N N . LEU A 1 81 ? 4.253 -6.445 -0.726 1.00 86.88 81 LEU A N 1
ATOM 658 C CA . LEU A 1 81 ? 3.889 -7.737 -0.143 1.00 86.88 81 LEU A CA 1
ATOM 659 C C . LEU A 1 81 ? 4.556 -8.015 1.210 1.00 86.88 81 LEU A C 1
ATOM 661 O O . LEU A 1 81 ? 3.914 -8.585 2.075 1.00 86.88 81 LEU A O 1
ATOM 665 N N . GLU A 1 82 ? 5.785 -7.557 1.445 1.00 89.50 82 GLU A N 1
ATOM 666 C CA . GLU A 1 82 ? 6.472 -7.686 2.739 1.00 89.50 82 GLU A CA 1
ATOM 667 C C . GLU A 1 82 ? 5.729 -6.930 3.851 1.00 89.50 82 GLU A C 1
ATOM 669 O O . GLU A 1 82 ? 5.738 -7.330 5.013 1.00 89.50 82 GLU A O 1
ATOM 674 N N . LYS A 1 83 ? 5.095 -5.803 3.507 1.00 90.75 83 LYS A N 1
ATOM 675 C CA . LYS A 1 83 ? 4.328 -4.980 4.454 1.00 90.75 83 LYS A CA 1
ATOM 676 C C . LYS A 1 83 ? 2.837 -5.292 4.462 1.00 90.75 83 LYS A C 1
ATOM 678 O O . LYS A 1 83 ? 2.141 -4.848 5.375 1.00 90.75 83 LYS A O 1
ATOM 683 N N . ALA A 1 84 ? 2.334 -5.971 3.440 1.00 91.88 84 ALA A N 1
ATOM 684 C CA . ALA A 1 84 ? 0.928 -6.295 3.330 1.00 91.88 84 ALA A CA 1
ATOM 685 C C . ALA A 1 84 ? 0.651 -7.659 3.954 1.00 91.88 84 ALA A C 1
ATOM 687 O O . ALA A 1 84 ? 1.399 -8.612 3.778 1.00 91.88 84 ALA A O 1
ATOM 688 N N . ILE A 1 85 ? -0.465 -7.743 4.660 1.00 93.38 85 ILE A N 1
ATOM 689 C CA . ILE A 1 85 ? -0.927 -8.973 5.296 1.00 93.38 85 ILE A CA 1
ATOM 690 C C . ILE A 1 85 ? -2.192 -9.462 4.596 1.00 93.38 85 ILE A C 1
ATOM 692 O O . ILE A 1 85 ? -2.963 -8.629 4.097 1.00 93.38 85 ILE A O 1
ATOM 696 N N . PRO A 1 86 ? -2.418 -10.785 4.517 1.00 93.62 86 PRO A N 1
ATOM 697 C CA . PRO A 1 86 ? -3.662 -11.331 3.997 1.00 93.62 86 PRO A CA 1
ATOM 698 C C . PRO A 1 86 ? -4.863 -10.683 4.683 1.00 93.62 86 PRO A C 1
ATOM 700 O O . PRO A 1 86 ? -4.844 -10.388 5.884 1.00 93.62 86 PRO A O 1
ATOM 703 N N . ARG A 1 87 ? -5.918 -10.419 3.912 1.00 91.25 87 ARG A N 1
ATOM 704 C CA . ARG A 1 87 ? -7.104 -9.731 4.423 1.00 91.25 87 ARG A CA 1
ATOM 705 C C . ARG A 1 87 ? -7.711 -10.457 5.628 1.00 91.25 87 ARG A C 1
ATOM 707 O O . ARG A 1 87 ? -8.128 -9.802 6.581 1.00 91.25 87 ARG A O 1
ATOM 714 N N . GLU A 1 88 ? -7.745 -11.781 5.596 1.00 90.31 88 GLU A N 1
ATOM 715 C CA . GLU A 1 88 ? -8.295 -12.635 6.648 1.00 90.31 88 GLU A CA 1
ATOM 716 C C . GLU A 1 88 ? -7.521 -12.454 7.962 1.00 90.31 88 GLU A C 1
ATOM 718 O O . GLU A 1 88 ? -8.118 -12.267 9.026 1.00 90.31 88 GLU A O 1
ATOM 723 N N . GLU A 1 89 ? -6.190 -12.414 7.877 1.00 92.62 89 GLU A N 1
ATOM 724 C CA . GLU A 1 89 ? -5.312 -12.156 9.018 1.00 92.62 89 GLU A CA 1
ATOM 725 C C . GLU A 1 89 ? -5.534 -10.743 9.568 1.00 92.62 89 GLU A C 1
ATOM 727 O O . GLU A 1 89 ? -5.703 -10.557 10.776 1.00 92.62 89 GLU A O 1
ATOM 732 N N . TYR A 1 90 ? -5.644 -9.745 8.689 1.00 89.62 90 TYR A N 1
ATOM 733 C CA . TYR A 1 90 ? -5.927 -8.373 9.100 1.00 89.62 90 TYR A CA 1
ATOM 734 C C . TYR A 1 90 ? -7.268 -8.236 9.831 1.00 89.62 90 TYR A C 1
ATOM 736 O O . TYR A 1 90 ? -7.354 -7.596 10.884 1.00 89.62 90 TYR A O 1
ATOM 744 N N . GLU A 1 91 ? -8.324 -8.861 9.310 1.00 87.44 91 GLU A N 1
ATOM 745 C CA . GLU A 1 91 ? -9.634 -8.882 9.959 1.00 87.44 91 GLU A CA 1
ATOM 746 C C . GLU A 1 91 ? -9.571 -9.593 11.319 1.00 87.44 91 GLU A C 1
ATOM 748 O O . GLU A 1 91 ? -10.210 -9.144 12.276 1.00 87.44 91 GLU A O 1
ATOM 753 N N . SER A 1 92 ? -8.761 -10.649 11.443 1.00 89.69 92 SER A N 1
ATOM 754 C CA . SER A 1 92 ? -8.521 -11.329 12.719 1.00 89.69 92 SER A CA 1
ATOM 755 C C . SER A 1 92 ? -7.853 -10.402 13.744 1.00 89.69 92 SER A C 1
ATOM 757 O O . SER A 1 92 ? -8.301 -10.336 14.890 1.00 89.69 92 SER A O 1
ATOM 759 N N . HIS A 1 93 ? -6.868 -9.598 13.327 1.00 87.38 93 HIS A N 1
ATOM 760 C CA . HIS A 1 93 ? -6.193 -8.614 14.178 1.00 87.38 93 HIS A CA 1
ATOM 761 C C . HIS A 1 93 ? -7.139 -7.496 14.622 1.00 87.38 93 HIS A C 1
ATOM 763 O O . HIS A 1 93 ? -7.095 -7.032 15.766 1.00 87.38 93 HIS A O 1
ATOM 769 N N . LEU A 1 94 ? -8.044 -7.066 13.742 1.00 83.69 94 LEU A N 1
ATOM 770 C CA . LEU A 1 94 ? -9.083 -6.106 14.105 1.00 83.69 94 LEU A CA 1
ATOM 771 C C . LEU A 1 94 ? -10.064 -6.692 15.125 1.00 83.69 94 LEU A C 1
ATOM 773 O O . LEU A 1 94 ? -10.454 -5.999 16.064 1.00 83.69 94 LEU A O 1
ATOM 777 N N . ARG A 1 95 ? -10.437 -7.967 14.986 1.00 84.12 95 ARG A N 1
ATOM 778 C CA . ARG A 1 95 ? -11.320 -8.643 15.945 1.00 84.12 95 ARG A CA 1
ATOM 779 C C . ARG A 1 95 ? -10.634 -8.875 17.288 1.00 84.12 95 ARG A C 1
ATOM 781 O O . ARG A 1 95 ? -11.247 -8.600 18.312 1.00 84.12 95 ARG A O 1
ATOM 788 N N . SER A 1 96 ? -9.377 -9.316 17.303 1.00 83.69 96 SER A N 1
ATOM 789 C CA . SER A 1 96 ? -8.630 -9.573 18.541 1.00 83.69 96 SER A CA 1
ATOM 790 C C . SER A 1 96 ? -8.297 -8.284 19.296 1.00 83.69 96 SER A C 1
ATOM 792 O O . SER A 1 96 ? -8.395 -8.243 20.520 1.00 83.69 96 SER A O 1
ATOM 794 N N . SER A 1 97 ? -7.998 -7.192 18.584 1.00 75.38 97 SER A N 1
ATOM 795 C CA . SER A 1 97 ? -7.816 -5.869 19.200 1.00 75.38 97 SER A CA 1
ATOM 796 C C . SER A 1 97 ? -9.137 -5.220 19.629 1.00 75.38 97 SER A C 1
ATOM 798 O O . SER A 1 97 ? -9.160 -4.449 20.590 1.00 75.38 97 SER A O 1
ATOM 800 N N . GLY A 1 98 ? -10.231 -5.544 18.935 1.00 63.91 98 GLY A N 1
ATOM 801 C CA . GLY A 1 98 ? -11.587 -5.081 19.214 1.00 63.91 98 GLY A CA 1
ATOM 802 C C . GLY A 1 98 ? -12.352 -5.917 20.239 1.00 63.91 98 GLY A C 1
ATOM 803 O O . GLY A 1 98 ? -13.434 -5.496 20.655 1.00 63.91 98 GLY A O 1
ATOM 804 N N . GLN A 1 99 ? -11.818 -7.058 20.688 1.00 51.25 99 GLN A N 1
ATOM 805 C CA . GLN A 1 99 ? -12.402 -7.834 21.776 1.00 51.25 99 GLN A CA 1
ATOM 806 C C . GLN A 1 99 ? -12.227 -7.074 23.093 1.00 51.25 99 GLN A C 1
ATOM 808 O O . GLN A 1 99 ? -11.309 -7.272 23.886 1.00 51.25 99 GLN A O 1
ATOM 813 N N . SER A 1 100 ? -13.186 -6.172 23.316 1.00 45.16 100 SER A N 1
ATOM 814 C CA . SER A 1 100 ? -14.175 -6.338 24.373 1.00 45.16 100 SER A CA 1
ATOM 815 C C . SER A 1 100 ? -13.799 -7.509 25.270 1.00 45.16 100 SER A C 1
ATOM 817 O O . SER A 1 100 ? -14.142 -8.662 25.012 1.00 45.16 100 SER A O 1
ATOM 819 N N . LYS A 1 101 ? -13.121 -7.187 26.375 1.00 46.19 101 LYS A N 1
ATOM 820 C CA . LYS A 1 101 ? -13.384 -7.927 27.599 1.00 46.19 101 LYS A CA 1
ATOM 821 C C . LYS A 1 101 ? -14.904 -8.050 27.667 1.00 46.19 101 LYS A C 1
ATOM 823 O O . LYS A 1 101 ? -15.590 -7.024 27.683 1.00 46.19 101 LYS A O 1
ATOM 828 N N . GLN A 1 102 ? -15.416 -9.274 27.686 1.00 43.31 102 GLN A N 1
ATOM 829 C CA . GLN A 1 102 ? -16.702 -9.576 28.298 1.00 43.31 102 GLN A CA 1
ATOM 830 C C . GLN A 1 102 ? -16.585 -9.198 29.786 1.00 43.31 102 GLN A C 1
ATOM 832 O O . GLN A 1 102 ? -16.440 -10.038 30.662 1.00 43.31 102 GLN A O 1
ATOM 837 N N . GLY A 1 103 ? -16.509 -7.900 30.064 1.00 42.78 103 GLY A N 1
ATOM 838 C CA . GLY A 1 103 ? -16.729 -7.314 31.368 1.00 42.78 103 GLY A CA 1
ATOM 839 C C . GLY A 1 103 ? -18.202 -6.962 31.400 1.00 42.78 103 GLY A C 1
ATOM 840 O O . GLY A 1 103 ? -18.687 -6.254 30.522 1.00 42.78 103 GLY A O 1
ATOM 841 N N . SER A 1 104 ? -18.895 -7.506 32.384 1.00 49.88 104 SER A N 1
ATOM 842 C CA . SER A 1 104 ? -20.327 -7.467 32.692 1.00 49.88 104 SER A CA 1
ATOM 843 C C . SER A 1 104 ? -21.035 -6.101 32.687 1.00 49.88 104 SER A C 1
ATOM 845 O O . SER A 1 104 ? -22.225 -6.045 32.991 1.00 49.88 104 SER A O 1
ATOM 847 N N . ASP A 1 105 ? -20.371 -5.014 32.303 1.00 51.16 105 ASP A N 1
ATOM 848 C CA . ASP A 1 105 ? -20.777 -3.646 32.624 1.00 51.16 105 ASP A CA 1
ATOM 849 C C . ASP A 1 105 ? -21.150 -2.853 31.363 1.00 51.16 105 ASP A C 1
ATOM 851 O O . ASP A 1 105 ? -20.728 -1.717 31.158 1.00 51.16 105 ASP A O 1
ATOM 855 N N . VAL A 1 106 ? -21.954 -3.451 30.479 1.00 52.31 106 VAL A N 1
ATOM 856 C CA . VAL A 1 106 ? -22.665 -2.668 29.457 1.00 52.31 106 VAL A CA 1
ATOM 857 C C . VAL A 1 106 ? -23.783 -1.897 30.174 1.00 52.31 106 VAL A C 1
ATOM 859 O O . VAL A 1 106 ? -24.637 -2.553 30.780 1.00 52.31 106 VAL A O 1
ATOM 862 N N . PRO A 1 107 ? -23.817 -0.548 30.124 1.00 56.38 107 PRO A N 1
ATOM 863 C CA . PRO A 1 107 ? -24.869 0.247 30.750 1.00 56.38 107 PRO A CA 1
ATOM 864 C C . PRO A 1 107 ? -26.248 -0.213 30.277 1.00 56.38 107 PRO A C 1
ATOM 866 O O . PRO A 1 107 ? -26.485 -0.353 29.076 1.00 56.38 107 PRO A O 1
ATOM 869 N N . GLU A 1 108 ? -27.159 -0.432 31.223 1.00 58.56 108 GLU A N 1
ATOM 870 C CA . GLU A 1 108 ? -28.475 -1.049 31.010 1.00 58.56 108 GLU A CA 1
ATOM 871 C C . GLU A 1 108 ? -29.288 -0.387 29.881 1.00 58.56 108 GLU A C 1
ATOM 873 O O . GLU A 1 108 ? -30.001 -1.067 29.148 1.00 58.56 108 GLU A O 1
ATOM 878 N N . PHE A 1 109 ? -29.091 0.915 29.644 1.00 61.88 109 PHE A N 1
ATOM 879 C CA . PHE A 1 109 ? -29.791 1.666 28.598 1.00 61.88 109 PHE A CA 1
ATOM 880 C C . PHE A 1 109 ? -29.448 1.233 27.155 1.00 61.88 109 PHE A C 1
ATOM 882 O O . PHE A 1 109 ? -30.259 1.446 26.257 1.00 61.88 109 PHE A O 1
ATOM 889 N N . MET A 1 110 ? -28.287 0.608 26.909 1.00 53.44 110 MET A N 1
ATOM 890 C CA . MET A 1 110 ? -27.941 0.080 25.577 1.00 53.44 110 MET A CA 1
ATOM 891 C C . MET A 1 110 ? -28.506 -1.323 25.313 1.00 53.44 110 MET A C 1
ATOM 893 O O . MET A 1 110 ? -28.465 -1.785 24.173 1.00 53.44 110 MET A O 1
ATOM 897 N N . ARG A 1 111 ? -29.055 -2.010 26.325 1.00 54.22 111 ARG A N 1
ATOM 898 C CA . ARG A 1 111 ? -29.623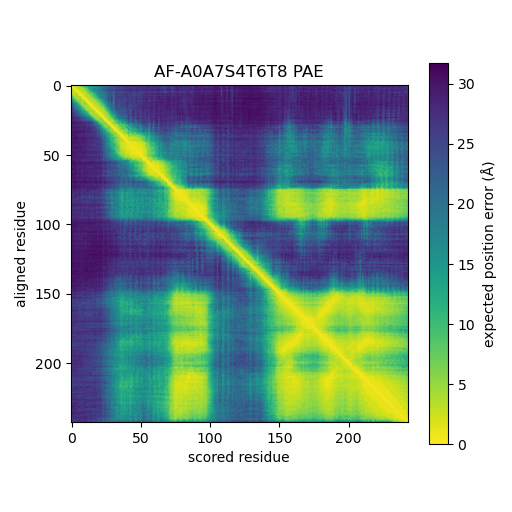 -3.358 26.147 1.00 54.22 111 ARG A CA 1
ATOM 899 C C . ARG A 1 111 ? -31.005 -3.339 25.490 1.00 54.22 111 ARG A C 1
ATOM 901 O O . ARG A 1 111 ? -31.395 -4.328 24.878 1.00 54.22 111 ARG A O 1
ATOM 908 N N . THR A 1 112 ? -31.724 -2.221 25.543 1.00 52.69 112 THR A N 1
ATOM 909 C CA . THR A 1 112 ? -33.136 -2.166 25.133 1.00 52.69 112 THR A CA 1
ATOM 910 C C . THR A 1 112 ? -33.365 -1.993 23.629 1.00 52.69 112 THR A C 1
ATOM 912 O O . THR A 1 112 ? -34.498 -2.118 23.182 1.00 52.69 112 THR A O 1
ATOM 915 N N . ALA A 1 113 ? -32.326 -1.739 22.824 1.00 51.31 113 ALA A N 1
ATOM 916 C CA . ALA A 1 113 ? -32.485 -1.506 21.381 1.00 51.31 113 ALA A CA 1
ATOM 917 C C . ALA A 1 113 ? -32.240 -2.746 20.495 1.00 51.31 113 ALA A C 1
ATOM 919 O O . ALA A 1 113 ? -32.420 -2.663 19.283 1.00 51.31 113 ALA A O 1
ATOM 920 N N . ILE A 1 114 ? -31.828 -3.887 21.064 1.00 49.91 114 ILE A N 1
ATOM 921 C CA . ILE A 1 114 ? -31.459 -5.084 20.278 1.00 49.91 114 ILE A CA 1
ATOM 922 C C . ILE A 1 114 ? -32.553 -6.172 20.302 1.00 49.91 114 ILE A C 1
ATOM 924 O O . ILE A 1 114 ? -32.552 -7.051 19.450 1.00 49.91 114 ILE A O 1
ATOM 928 N N . GLN A 1 115 ? -33.556 -6.087 21.184 1.00 49.88 115 GLN A N 1
ATOM 929 C CA . GLN A 1 115 ? -34.569 -7.147 21.339 1.00 49.88 115 GLN A CA 1
ATOM 930 C C . GLN A 1 115 ? -35.710 -7.175 20.300 1.00 49.88 115 GLN A C 1
ATOM 932 O O . GLN A 1 115 ? -36.493 -8.120 20.317 1.00 49.88 115 GLN A O 1
ATOM 937 N N . GLU A 1 116 ? -35.819 -6.220 19.368 1.00 51.00 116 GLU A N 1
ATOM 938 C CA . GLU A 1 116 ? -36.940 -6.198 18.399 1.00 51.00 116 GLU A CA 1
ATOM 939 C C . GLU A 1 116 ? -36.595 -6.666 16.969 1.00 51.00 116 GLU A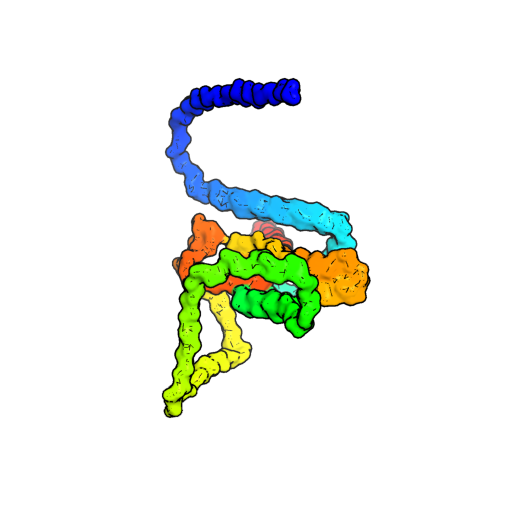 C 1
ATOM 941 O O . GLU A 1 116 ? -37.470 -6.677 16.105 1.00 51.00 116 GLU A O 1
ATOM 946 N N . ILE A 1 117 ? -35.366 -7.132 16.697 1.00 51.38 117 ILE A N 1
ATOM 947 C CA . ILE A 1 117 ? -34.968 -7.657 15.366 1.00 51.38 117 ILE A CA 1
ATOM 948 C C . ILE A 1 117 ? -34.531 -9.137 15.422 1.00 51.38 117 ILE A C 1
ATOM 950 O O . ILE A 1 117 ? -33.853 -9.629 14.526 1.00 51.38 117 ILE A O 1
ATOM 954 N N . ASP A 1 118 ? -34.952 -9.894 16.438 1.00 46.03 118 ASP A N 1
ATOM 955 C CA . ASP A 1 118 ? -34.667 -11.341 16.535 1.00 46.03 118 ASP A CA 1
ATOM 956 C C . ASP A 1 118 ? -35.748 -12.238 15.889 1.00 46.03 118 ASP A C 1
ATOM 958 O O . ASP A 1 118 ? -35.661 -13.463 15.917 1.00 46.03 118 ASP A O 1
ATOM 962 N N . GLY A 1 119 ? -36.748 -11.657 15.215 1.00 45.28 119 GLY A N 1
ATOM 963 C CA . GLY A 1 119 ? -37.765 -12.420 14.472 1.0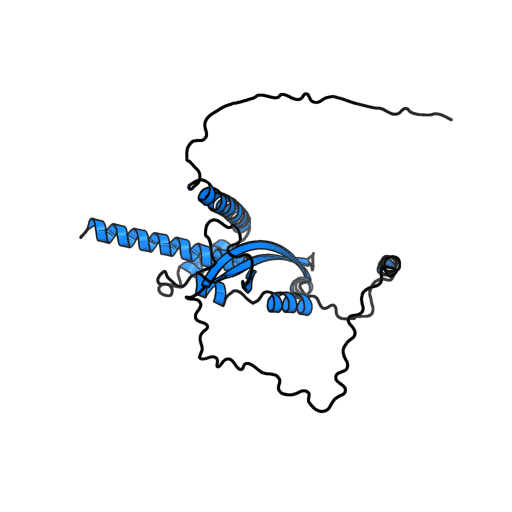0 45.28 119 GLY A CA 1
ATOM 964 C C . GLY A 1 119 ? -37.316 -12.942 13.098 1.00 45.28 119 GLY A C 1
ATOM 965 O O . GLY A 1 119 ? -37.982 -13.791 12.503 1.00 45.28 119 GLY A O 1
ATOM 966 N N . ALA A 1 120 ? -36.190 -12.462 12.564 1.00 49.41 120 ALA A N 1
ATOM 967 C CA . ALA A 1 120 ?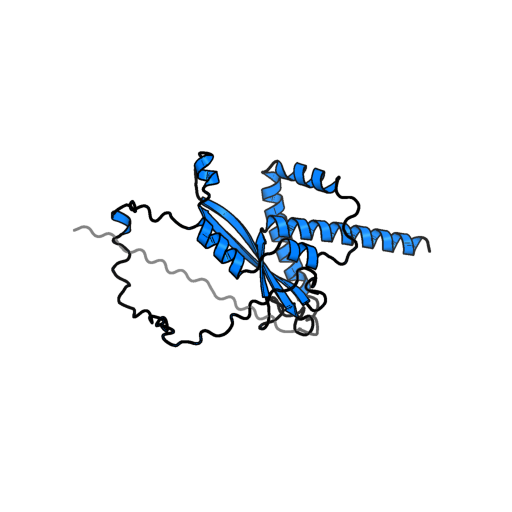 -35.687 -12.882 11.260 1.00 49.41 120 ALA A CA 1
ATOM 968 C C . ALA A 1 120 ? -34.719 -14.061 11.410 1.00 49.41 120 ALA A C 1
ATOM 970 O O . ALA A 1 120 ? -33.507 -13.882 11.373 1.00 49.41 120 ALA A O 1
ATOM 971 N N . LYS A 1 121 ? -35.298 -15.257 11.584 1.00 47.97 121 LYS A N 1
ATOM 972 C CA . LYS A 1 121 ? -34.776 -16.596 11.249 1.00 47.97 121 LYS A CA 1
ATOM 973 C C . LYS A 1 121 ? -33.332 -16.586 10.709 1.00 47.97 121 LYS A C 1
ATOM 975 O O . LYS A 1 121 ? -33.104 -16.737 9.506 1.00 47.97 121 LYS A O 1
ATOM 980 N N . ARG A 1 122 ? -32.350 -16.396 11.598 1.00 44.00 122 ARG A N 1
ATOM 981 C CA . ARG A 1 122 ? -30.944 -16.646 11.280 1.00 44.00 122 ARG A CA 1
ATOM 982 C C . ARG A 1 122 ? -30.855 -18.137 11.012 1.00 44.00 122 ARG A C 1
ATOM 984 O O . ARG A 1 122 ? -31.224 -18.939 11.864 1.00 44.00 122 ARG A O 1
ATOM 991 N N . ARG A 1 123 ? -30.457 -18.496 9.792 1.00 45.09 123 ARG A N 1
ATOM 992 C CA . ARG A 1 123 ? -30.059 -19.864 9.473 1.00 45.09 123 ARG A CA 1
ATOM 993 C C . ARG A 1 123 ? -28.864 -20.161 10.368 1.00 45.09 123 ARG A C 1
ATOM 995 O O . ARG A 1 123 ? -27.776 -19.649 10.130 1.00 45.09 123 ARG A O 1
ATOM 1002 N N . HIS A 1 124 ? -29.150 -20.862 11.455 1.00 42.97 124 HIS A N 1
ATOM 1003 C CA . HIS A 1 124 ? -28.184 -21.576 12.260 1.00 42.97 124 HIS A CA 1
ATOM 1004 C C . HIS A 1 124 ? -27.460 -22.492 11.272 1.00 42.97 124 HIS A C 1
ATOM 1006 O O . HIS A 1 124 ? -28.089 -23.357 10.666 1.00 42.97 124 HIS A O 1
ATOM 1012 N N . LEU A 1 125 ? -26.206 -22.162 10.967 1.00 50.31 125 LEU A N 1
ATOM 1013 C CA . LEU A 1 125 ? -25.284 -23.143 10.422 1.00 50.31 125 LEU A CA 1
ATOM 1014 C C . LEU A 1 125 ? -25.153 -24.160 11.545 1.00 50.31 125 LEU A C 1
ATOM 1016 O O . LEU A 1 125 ? -24.682 -23.812 12.624 1.00 50.31 125 LEU A O 1
ATOM 1020 N N . GLU A 1 126 ? -25.761 -25.319 11.328 1.00 49.06 126 GLU A N 1
ATOM 1021 C CA . GLU A 1 126 ? -25.596 -26.482 12.179 1.00 49.06 126 GLU A CA 1
ATOM 1022 C C . GLU A 1 126 ? -24.095 -26.773 12.190 1.00 49.06 126 GLU A C 1
ATOM 1024 O O . GLU A 1 126 ? -23.488 -26.982 11.138 1.00 49.06 126 GLU A O 1
ATOM 1029 N N . ASP A 1 127 ? -23.498 -26.649 13.372 1.00 49.19 127 ASP A N 1
ATOM 1030 C CA . ASP A 1 127 ? -22.188 -27.204 13.656 1.00 49.19 127 ASP A CA 1
ATOM 1031 C C . ASP A 1 127 ? -22.346 -28.720 13.469 1.00 49.19 127 ASP A C 1
ATOM 1033 O O . ASP A 1 127 ? -23.070 -29.378 14.217 1.00 49.19 127 ASP A O 1
ATOM 1037 N N . GLU A 1 128 ? -21.789 -29.254 12.382 1.00 57.28 128 GLU A N 1
ATOM 1038 C CA . GLU A 1 128 ? -21.734 -30.694 12.150 1.00 57.28 128 GLU A CA 1
ATOM 1039 C C . GLU A 1 128 ? -20.766 -31.285 13.182 1.00 57.28 128 GLU A C 1
ATOM 1041 O O . GLU A 1 128 ? -19.546 -31.205 13.041 1.00 57.28 128 GLU A O 1
ATOM 1046 N N . ASP A 1 129 ? -21.333 -31.830 14.259 1.00 52.06 129 ASP A N 1
ATOM 1047 C CA . ASP A 1 129 ? -20.631 -32.649 15.240 1.00 52.06 129 ASP A CA 1
ATOM 1048 C C . ASP A 1 129 ? -20.038 -33.879 14.523 1.00 52.06 129 ASP A C 1
ATOM 1050 O O . ASP A 1 129 ? -20.748 -34.798 14.101 1.00 52.06 129 ASP A O 1
ATOM 1054 N N . CYS A 1 130 ? -18.717 -33.878 14.336 1.00 57.31 130 CYS A N 1
ATOM 1055 C CA . CYS A 1 130 ? -17.958 -34.991 13.768 1.00 57.31 130 CYS A CA 1
ATOM 1056 C C . CYS A 1 130 ? -17.840 -36.144 14.782 1.00 57.31 130 CYS A C 1
ATOM 1058 O O . CYS A 1 130 ? -16.770 -36.402 15.333 1.00 57.31 130 CYS A O 1
ATOM 1060 N N . ASP A 1 131 ? -18.939 -36.860 15.012 1.00 60.44 131 ASP A N 1
ATOM 1061 C CA . ASP A 1 131 ? -18.995 -38.059 15.853 1.00 60.44 131 ASP A CA 1
ATOM 1062 C C . ASP A 1 131 ? -18.636 -39.310 15.029 1.00 60.44 131 ASP A C 1
ATOM 1064 O O . ASP A 1 131 ? -19.482 -40.144 14.698 1.00 60.44 131 ASP A O 1
ATOM 1068 N N . GLY A 1 132 ? -17.366 -39.443 14.647 1.00 55.91 132 GLY A N 1
ATOM 1069 C CA . GLY A 1 132 ? -16.871 -40.611 13.921 1.00 55.91 132 GLY A CA 1
ATOM 1070 C C . GLY A 1 132 ? -15.351 -40.683 13.949 1.00 55.91 132 GLY A C 1
ATOM 1071 O O . GLY A 1 132 ? -14.681 -39.721 13.595 1.00 55.91 132 GLY A O 1
ATOM 1072 N N . GLU A 1 133 ? -14.824 -41.819 14.399 1.00 60.56 133 GLU A N 1
ATOM 1073 C CA . GLU A 1 133 ? -13.404 -42.142 14.581 1.00 60.56 133 GLU A CA 1
ATOM 1074 C C . GLU A 1 133 ? -12.608 -42.155 13.257 1.00 60.56 133 GLU A C 1
ATOM 1076 O O . GLU A 1 133 ? -12.122 -43.204 12.863 1.00 60.56 133 GLU A O 1
ATOM 1081 N N . ASP A 1 134 ? -12.497 -41.027 12.551 1.00 58.97 134 ASP A N 1
ATOM 1082 C CA . ASP A 1 134 ? -11.473 -40.766 11.524 1.00 58.97 134 ASP A CA 1
ATOM 1083 C C . ASP A 1 134 ? -11.529 -39.291 11.068 1.00 58.97 134 ASP A C 1
ATOM 1085 O O . ASP A 1 134 ? -11.898 -38.973 9.937 1.00 58.97 134 ASP A O 1
ATOM 1089 N N . CYS A 1 135 ? -11.197 -38.340 11.949 1.00 58.50 135 CYS A N 1
ATOM 1090 C CA . CYS A 1 135 ? -10.829 -36.980 11.529 1.00 58.50 135 CYS A CA 1
ATOM 1091 C C . CYS A 1 135 ? -9.405 -37.013 10.955 1.00 58.50 135 CYS A C 1
ATOM 1093 O O . CYS A 1 135 ? -8.449 -36.510 11.547 1.00 58.50 135 CYS A O 1
ATOM 1095 N N . GLY A 1 136 ? -9.292 -37.714 9.827 1.00 50.41 136 GLY A N 1
ATOM 1096 C CA . GLY A 1 136 ? -8.067 -37.948 9.091 1.00 50.41 136 GLY A CA 1
ATOM 1097 C C . GLY A 1 136 ? -7.429 -36.640 8.653 1.00 50.41 136 GLY A C 1
ATOM 1098 O O . GLY A 1 136 ? -8.039 -35.858 7.930 1.00 50.41 136 GLY A O 1
ATOM 1099 N N . ASP A 1 137 ? -6.194 -36.482 9.123 1.00 51.69 137 ASP A N 1
ATOM 1100 C CA . ASP A 1 137 ? -5.099 -35.716 8.540 1.00 51.69 137 ASP A CA 1
ATOM 1101 C C . ASP A 1 137 ? -5.477 -34.295 8.117 1.00 51.69 137 ASP A C 1
ATOM 1103 O O . ASP A 1 137 ? -5.822 -34.022 6.968 1.00 51.69 137 ASP A O 1
ATOM 1107 N N . GLY A 1 138 ? -5.371 -33.377 9.084 1.00 51.66 138 GLY A N 1
ATOM 1108 C CA . GLY A 1 138 ? -5.114 -31.984 8.762 1.00 51.66 138 GLY A CA 1
ATOM 1109 C C . GLY A 1 138 ? -3.875 -31.952 7.883 1.00 51.66 138 GLY A C 1
ATOM 1110 O O . GLY A 1 138 ? -2.767 -32.220 8.347 1.00 51.66 138 GLY A O 1
ATOM 1111 N N . ASP A 1 139 ? -4.084 -31.682 6.601 1.00 47.25 139 ASP A N 1
ATOM 1112 C CA . ASP A 1 139 ? -3.058 -31.290 5.661 1.00 47.25 139 ASP A CA 1
ATOM 1113 C C . ASP A 1 139 ? -2.539 -29.918 6.096 1.00 47.25 139 ASP A C 1
ATOM 1115 O O . ASP A 1 139 ? -2.827 -28.867 5.524 1.00 47.25 139 ASP A O 1
ATOM 1119 N N . ASP A 1 140 ? -1.766 -29.955 7.177 1.00 52.03 140 ASP A N 1
ATOM 1120 C CA . ASP A 1 140 ? -0.884 -28.905 7.623 1.00 52.03 140 ASP A CA 1
ATOM 1121 C C . ASP A 1 140 ? 0.137 -28.735 6.498 1.00 52.03 140 ASP A C 1
ATOM 1123 O O . ASP A 1 140 ? 1.171 -29.406 6.451 1.00 52.03 140 ASP A O 1
ATOM 1127 N N . TYR A 1 141 ? -0.178 -27.869 5.533 1.00 47.72 141 TYR A N 1
ATOM 1128 C CA . TYR A 1 141 ? 0.788 -27.363 4.568 1.00 47.72 141 TYR A CA 1
ATOM 1129 C C . TYR A 1 141 ? 1.854 -26.592 5.355 1.00 47.72 141 TYR A C 1
ATOM 1131 O O . TYR A 1 141 ? 1.803 -25.367 5.475 1.00 47.72 141 TYR A O 1
ATOM 1139 N N . ILE A 1 142 ? 2.817 -27.319 5.925 1.00 49.81 142 ILE A N 1
ATOM 1140 C CA . ILE A 1 142 ? 4.107 -26.780 6.330 1.00 49.81 142 ILE A CA 1
ATOM 1141 C C . ILE A 1 142 ? 4.790 -26.416 5.017 1.00 49.81 142 ILE A C 1
ATOM 1143 O O . ILE A 1 142 ? 5.425 -27.239 4.365 1.00 49.81 142 ILE A O 1
ATOM 1147 N N . ILE A 1 143 ? 4.546 -25.187 4.576 1.00 56.28 143 ILE A N 1
ATOM 1148 C CA . ILE A 1 143 ? 5.325 -24.562 3.520 1.00 56.28 143 ILE A CA 1
ATOM 1149 C C . ILE A 1 143 ? 6.684 -24.322 4.158 1.00 56.28 143 ILE A C 1
ATOM 1151 O O . ILE A 1 143 ? 6.797 -23.503 5.069 1.00 56.28 143 ILE A O 1
ATOM 1155 N N . ASP A 1 144 ? 7.678 -25.110 3.754 1.00 58.25 144 ASP A N 1
ATOM 1156 C CA . ASP A 1 144 ? 9.061 -24.900 4.161 1.00 58.25 144 ASP A CA 1
ATOM 1157 C C . ASP A 1 144 ? 9.409 -23.425 3.900 1.00 58.25 144 ASP A C 1
ATOM 1159 O O . ASP A 1 144 ? 9.255 -22.940 2.778 1.00 58.25 144 ASP A O 1
ATOM 1163 N N . ASP A 1 145 ? 9.872 -22.702 4.927 1.00 57.59 145 ASP A N 1
ATOM 1164 C CA . ASP A 1 145 ? 10.201 -21.261 4.873 1.00 57.59 145 ASP A CA 1
ATOM 1165 C C . ASP A 1 145 ? 11.223 -20.903 3.762 1.00 57.59 145 ASP A C 1
ATOM 1167 O O . ASP A 1 145 ? 11.428 -19.730 3.432 1.00 57.59 145 ASP A O 1
ATOM 1171 N N . ASP A 1 146 ? 11.857 -21.915 3.163 1.00 57.12 146 ASP A N 1
ATOM 1172 C CA . ASP A 1 146 ? 12.806 -21.804 2.060 1.00 57.12 146 ASP A CA 1
ATOM 1173 C C . ASP A 1 146 ? 12.139 -21.737 0.667 1.00 57.12 146 ASP A C 1
ATOM 1175 O O . ASP A 1 146 ? 12.772 -21.277 -0.292 1.00 57.12 146 ASP A O 1
ATOM 1179 N N . GLU A 1 147 ? 10.860 -22.107 0.525 1.00 56.97 147 GLU A N 1
ATOM 1180 C CA . GLU A 1 147 ? 10.068 -21.838 -0.681 1.00 56.97 147 GLU A CA 1
ATOM 1181 C C . GLU A 1 147 ? 9.529 -20.404 -0.635 1.00 56.97 147 GLU A C 1
ATOM 1183 O O . GLU A 1 147 ? 8.357 -20.131 -0.375 1.00 56.97 147 GLU A O 1
ATOM 1188 N N . GLN A 1 148 ? 10.418 -19.446 -0.917 1.00 56.56 148 GLN A N 1
ATOM 1189 C CA . GLN A 1 148 ? 10.013 -18.073 -1.210 1.00 56.56 148 GLN A CA 1
ATOM 1190 C C . GLN A 1 148 ? 8.916 -18.094 -2.275 1.00 56.56 148 GLN A C 1
ATOM 1192 O O . GLN A 1 148 ? 9.159 -18.475 -3.421 1.00 56.56 148 GLN A O 1
ATOM 1197 N N . PHE A 1 149 ? 7.715 -17.657 -1.894 1.00 65.00 149 PHE A N 1
ATOM 1198 C CA . PHE A 1 149 ? 6.606 -17.480 -2.818 1.00 65.00 149 PHE A CA 1
ATOM 1199 C C . PHE A 1 149 ? 7.057 -16.623 -4.004 1.00 65.00 149 PHE A C 1
ATOM 1201 O O . PHE A 1 149 ? 7.317 -15.424 -3.870 1.00 65.00 149 PHE A O 1
ATOM 1208 N N . ASP A 1 150 ? 7.162 -17.244 -5.180 1.00 73.81 150 ASP A N 1
ATOM 1209 C CA . ASP A 1 150 ? 7.515 -16.527 -6.396 1.00 73.81 150 ASP A CA 1
ATOM 1210 C C . ASP A 1 150 ? 6.310 -15.714 -6.884 1.00 73.81 150 ASP A C 1
ATOM 1212 O O . ASP A 1 150 ? 5.386 -16.201 -7.546 1.00 73.81 150 ASP A O 1
ATOM 1216 N N . PHE A 1 151 ? 6.328 -14.423 -6.562 1.00 80.94 151 PHE A N 1
ATOM 1217 C CA . PHE A 1 151 ? 5.316 -13.476 -7.012 1.00 80.94 151 PHE A CA 1
ATOM 1218 C C . PHE A 1 151 ? 5.516 -13.022 -8.464 1.00 80.94 151 PHE A C 1
ATOM 1220 O O . PHE A 1 151 ? 4.698 -12.255 -8.978 1.00 80.94 151 PHE A O 1
ATOM 1227 N N . ALA A 1 152 ? 6.533 -13.513 -9.186 1.00 84.56 152 ALA A N 1
ATOM 1228 C CA . ALA A 1 152 ? 6.776 -13.135 -10.577 1.00 84.56 152 ALA A CA 1
ATOM 1229 C C . ALA A 1 152 ? 5.605 -13.483 -11.513 1.00 84.56 152 ALA A C 1
ATOM 1231 O O . ALA A 1 152 ? 5.464 -12.865 -12.573 1.00 84.56 152 ALA A O 1
ATOM 1232 N N . GLY A 1 153 ? 4.736 -14.427 -11.138 1.00 88.00 153 GLY A N 1
ATOM 1233 C CA . GLY A 1 153 ? 3.513 -14.773 -11.871 1.00 88.00 153 GLY A CA 1
ATOM 1234 C C . GLY A 1 153 ? 2.330 -13.820 -11.655 1.00 88.00 153 GLY A C 1
ATOM 1235 O O . GLY A 1 153 ? 1.332 -13.909 -12.380 1.00 88.00 153 GLY A O 1
ATOM 1236 N N . TYR A 1 154 ? 2.434 -12.892 -10.705 1.00 90.38 154 TYR A N 1
ATOM 1237 C CA . TYR A 1 154 ? 1.336 -12.047 -10.254 1.00 90.38 154 TYR A CA 1
ATOM 1238 C C . TYR A 1 154 ? 1.592 -10.565 -10.527 1.00 90.38 154 TYR A C 1
ATOM 1240 O O . TYR A 1 154 ? 2.700 -10.120 -10.807 1.00 90.38 154 TYR A O 1
ATOM 1248 N N . SER A 1 155 ? 0.515 -9.796 -10.522 1.00 90.25 155 SER A N 1
ATOM 1249 C CA . SER A 1 155 ? 0.515 -8.352 -10.665 1.00 90.25 155 SER A CA 1
ATOM 1250 C C . SER A 1 155 ? -0.344 -7.782 -9.553 1.00 90.25 155 SER A C 1
ATOM 1252 O O . SER A 1 155 ? -1.492 -8.195 -9.360 1.00 90.25 155 SER A O 1
ATOM 1254 N N . LEU A 1 156 ? 0.234 -6.843 -8.817 1.00 90.38 156 LEU A N 1
ATOM 1255 C CA . LEU A 1 156 ? -0.435 -6.172 -7.724 1.00 90.38 156 LEU A CA 1
ATOM 1256 C C . LEU A 1 156 ? -1.196 -4.950 -8.252 1.00 90.38 156 LEU A C 1
ATOM 1258 O O . LEU A 1 156 ? -0.663 -4.139 -9.014 1.00 90.38 156 LEU A O 1
ATOM 1262 N N . LYS A 1 157 ? -2.456 -4.800 -7.846 1.00 91.62 157 LYS A N 1
ATOM 1263 C CA . LYS A 1 157 ? -3.286 -3.654 -8.210 1.00 91.62 157 LYS A CA 1
ATOM 1264 C C . LYS A 1 157 ? -3.943 -3.042 -6.988 1.00 91.62 157 LYS A C 1
ATOM 1266 O O . LYS A 1 157 ? -4.471 -3.739 -6.128 1.00 91.62 157 LYS A O 1
ATOM 1271 N N . TYR A 1 158 ? -3.944 -1.717 -6.936 1.00 92.56 158 TYR A N 1
ATOM 1272 C CA . TYR A 1 158 ? -4.709 -0.981 -5.941 1.00 92.56 158 TYR A CA 1
ATOM 1273 C C . TYR A 1 158 ? -6.204 -1.243 -6.139 1.00 92.56 158 TYR A C 1
ATOM 1275 O O . TYR A 1 158 ? -6.725 -1.013 -7.232 1.00 92.56 158 TYR A O 1
ATOM 1283 N N . ALA A 1 159 ? -6.879 -1.698 -5.087 1.00 92.62 159 ALA A N 1
ATOM 1284 C CA . ALA A 1 159 ? -8.325 -1.812 -5.082 1.00 92.62 159 ALA A CA 1
ATOM 1285 C C . ALA A 1 159 ? -8.933 -0.538 -4.490 1.00 92.62 159 ALA A C 1
ATOM 1287 O O . ALA A 1 159 ? -9.457 0.307 -5.213 1.00 92.62 159 ALA A O 1
ATOM 1288 N N . MET A 1 160 ? -8.870 -0.384 -3.171 1.00 93.56 160 MET A N 1
ATOM 1289 C CA . MET A 1 160 ? -9.566 0.697 -2.475 1.00 93.56 160 MET A CA 1
ATOM 1290 C C . MET A 1 160 ? -8.834 1.134 -1.212 1.00 93.56 160 MET A C 1
ATOM 1292 O O . MET A 1 160 ? -7.969 0.432 -0.697 1.00 93.56 160 MET A O 1
ATOM 1296 N N . CYS A 1 161 ? -9.202 2.308 -0.706 1.00 94.75 161 CYS A N 1
ATOM 1297 C CA . CYS A 1 161 ? -8.766 2.828 0.581 1.00 94.75 161 CYS A CA 1
ATOM 1298 C C . CYS A 1 161 ? -10.003 2.984 1.454 1.00 94.75 161 CYS A C 1
ATOM 1300 O O . CYS A 1 161 ? -10.958 3.660 1.066 1.00 94.75 161 CYS A O 1
ATOM 1302 N N . GLN A 1 162 ? -9.970 2.388 2.637 1.00 94.12 162 GLN A N 1
ATOM 1303 C CA . GLN A 1 162 ? -11.053 2.443 3.602 1.00 94.12 162 GLN A CA 1
ATOM 1304 C C . GLN A 1 162 ? -10.533 3.002 4.920 1.00 94.12 162 GLN A C 1
ATOM 1306 O O . GLN A 1 162 ? -9.436 2.674 5.363 1.00 94.12 162 GLN A O 1
ATOM 1311 N N . LYS A 1 163 ? -11.340 3.855 5.552 1.00 94.94 163 LYS A N 1
ATOM 1312 C CA . LYS A 1 163 ? -11.078 4.323 6.912 1.00 94.94 163 LYS A CA 1
ATOM 1313 C C . LYS A 1 163 ? -11.731 3.369 7.893 1.00 94.94 163 LYS A C 1
ATOM 1315 O O . LYS A 1 163 ? -12.928 3.111 7.765 1.00 94.94 163 LYS A O 1
ATOM 1320 N N . ILE A 1 164 ? -10.977 2.888 8.871 1.00 92.44 164 ILE A N 1
ATOM 1321 C CA . ILE A 1 164 ? -11.497 2.034 9.936 1.00 92.44 164 ILE A CA 1
ATOM 1322 C C . ILE A 1 164 ? -11.278 2.736 11.269 1.00 92.44 164 ILE A C 1
ATOM 1324 O O . ILE A 1 164 ? -10.182 3.189 11.589 1.00 92.44 164 ILE A O 1
ATOM 1328 N N . ALA A 1 165 ? -12.352 2.854 12.041 1.00 92.38 165 ALA A N 1
ATOM 1329 C CA . ALA A 1 165 ? -12.309 3.334 13.410 1.00 92.38 165 ALA A CA 1
ATOM 1330 C C . ALA A 1 165 ? -12.194 2.138 14.355 1.00 92.38 165 ALA A C 1
ATOM 1332 O O . ALA A 1 165 ? -13.014 1.222 14.286 1.00 92.38 165 ALA A O 1
ATOM 1333 N N . ARG A 1 166 ? -11.208 2.155 15.251 1.00 89.94 166 ARG A N 1
ATOM 1334 C CA . ARG A 1 166 ? -11.035 1.125 16.279 1.00 89.94 166 ARG A CA 1
ATOM 1335 C C . ARG A 1 166 ? -10.684 1.731 17.625 1.00 89.94 166 ARG A C 1
ATOM 1337 O O . ARG A 1 166 ? -10.134 2.828 17.715 1.00 89.94 166 ARG A O 1
ATOM 1344 N N . PHE A 1 167 ? -10.971 0.984 18.679 1.00 90.94 167 PHE A N 1
ATOM 1345 C CA . PHE A 1 167 ? -10.551 1.355 20.020 1.00 90.94 167 PHE A CA 1
ATOM 1346 C C . PHE A 1 167 ? -9.074 1.013 20.220 1.00 90.94 167 PHE A C 1
ATOM 1348 O O . PHE A 1 167 ? -8.637 -0.104 19.954 1.00 90.94 167 PHE A O 1
ATOM 1355 N N . SER A 1 168 ? -8.295 1.984 20.688 1.00 89.62 168 SER A N 1
ATOM 1356 C CA . SER A 1 168 ? -6.882 1.797 21.002 1.00 89.62 168 SER A CA 1
ATOM 1357 C C . SER A 1 168 ? -6.681 1.793 22.510 1.00 89.62 168 SER A C 1
ATOM 1359 O O . SER A 1 168 ? -6.836 2.815 23.180 1.00 89.62 168 SER A O 1
ATOM 1361 N N . ALA A 1 169 ? -6.260 0.649 23.053 1.00 90.50 169 ALA A N 1
ATOM 1362 C CA . ALA A 1 169 ? -5.868 0.556 24.457 1.00 90.50 169 ALA A CA 1
ATOM 1363 C C . ALA A 1 169 ? -4.705 1.509 24.794 1.00 90.50 169 ALA A C 1
ATOM 1365 O O . ALA A 1 169 ? -4.588 1.961 25.931 1.00 90.50 169 ALA A O 1
ATOM 1366 N N . GLN A 1 170 ? -3.859 1.843 23.812 1.00 90.00 170 GLN A N 1
ATOM 1367 C CA . GLN A 1 170 ? -2.773 2.803 24.000 1.00 90.00 170 GLN A CA 1
ATOM 1368 C C . GLN A 1 170 ? -3.294 4.235 24.155 1.00 90.00 170 GLN A C 1
ATOM 1370 O O . GLN A 1 170 ? -2.828 4.929 25.051 1.00 90.00 170 GLN A O 1
ATOM 1375 N N . ALA A 1 171 ? -4.282 4.649 23.354 1.00 90.88 171 ALA A N 1
ATOM 1376 C CA . ALA A 1 171 ? -4.889 5.979 23.471 1.00 90.88 171 ALA A CA 1
ATOM 1377 C C . ALA A 1 171 ? -5.514 6.178 24.863 1.00 90.88 171 ALA A C 1
ATOM 1379 O O . ALA A 1 171 ? -5.319 7.210 25.503 1.00 90.88 171 ALA A O 1
ATOM 1380 N N . VAL A 1 172 ? -6.166 5.132 25.391 1.00 92.62 172 VAL A N 1
ATOM 1381 C CA . VAL A 1 172 ? -6.696 5.123 26.765 1.00 92.62 172 VAL A CA 1
ATOM 1382 C C . VAL A 1 172 ? -5.579 5.262 27.801 1.00 92.62 172 VAL A C 1
ATOM 1384 O O . VAL A 1 172 ? -5.677 6.097 28.696 1.00 92.62 172 VAL A O 1
ATOM 1387 N N . ARG A 1 173 ? -4.499 4.475 27.684 1.00 94.00 173 ARG A N 1
ATOM 1388 C CA . ARG A 1 173 ? -3.354 4.546 28.613 1.00 94.00 173 ARG A CA 1
ATOM 1389 C C . ARG A 1 173 ? -2.658 5.904 28.594 1.00 94.00 173 ARG A C 1
ATOM 1391 O O . ARG A 1 173 ? -2.178 6.348 29.630 1.00 94.00 173 ARG A O 1
ATOM 1398 N N . ASN A 1 174 ? -2.621 6.554 27.436 1.00 95.50 174 ASN A N 1
ATOM 1399 C CA . ASN A 1 174 ? -2.038 7.880 27.264 1.00 95.50 174 ASN A CA 1
ATOM 1400 C C . ASN A 1 174 ? -2.931 9.007 27.814 1.00 95.50 174 ASN A C 1
ATOM 1402 O O . ASN A 1 174 ? -2.495 10.155 27.841 1.00 95.50 174 ASN A O 1
ATOM 1406 N N . GLY A 1 175 ? -4.167 8.709 28.234 1.00 93.56 175 GLY A N 1
ATOM 1407 C CA . GLY A 1 175 ? -5.127 9.722 28.673 1.00 93.56 175 GLY A CA 1
ATOM 1408 C C . GLY A 1 175 ? -5.622 10.616 27.534 1.00 93.56 175 GLY A C 1
ATOM 1409 O O . GLY A 1 175 ? -5.955 11.778 27.767 1.00 93.56 175 GLY A O 1
ATOM 1410 N N . GLU A 1 176 ? -5.643 10.110 26.297 1.00 94.06 176 GLU A N 1
ATOM 1411 C CA . GLU A 1 176 ? -6.174 10.853 25.154 1.00 94.06 176 GLU A CA 1
ATOM 1412 C C . GLU A 1 176 ? -7.691 11.055 25.288 1.00 94.06 176 GLU A C 1
ATOM 1414 O O . GLU A 1 176 ? -8.410 10.214 25.828 1.00 94.06 176 GLU A O 1
ATOM 1419 N N . TYR A 1 177 ? -8.191 12.182 24.770 1.00 91.56 177 TYR A N 1
ATOM 1420 C CA . TYR A 1 177 ? -9.607 12.558 24.877 1.00 91.56 177 TYR A CA 1
ATOM 1421 C C . TYR A 1 177 ? -10.552 11.542 24.216 1.00 91.56 177 TYR A C 1
ATOM 1423 O O . TYR A 1 177 ? -11.679 11.351 24.667 1.00 91.56 177 TYR A O 1
ATOM 1431 N N . SER A 1 178 ? -10.095 10.890 23.145 1.00 92.19 178 SER A N 1
ATOM 1432 C CA . SER A 1 178 ? -10.842 9.857 22.436 1.00 92.19 178 SER A CA 1
ATOM 1433 C C . SER A 1 178 ? -10.036 8.569 22.427 1.00 92.19 178 SER A C 1
ATOM 1435 O O . SER A 1 178 ? -8.905 8.537 21.953 1.00 92.19 178 SER A O 1
ATOM 1437 N N . SER A 1 179 ? -10.643 7.485 22.905 1.00 92.50 179 SER A N 1
ATOM 1438 C CA . SER A 1 179 ? -10.090 6.134 22.785 1.00 92.50 179 SER A CA 1
ATOM 1439 C C . SER A 1 179 ? -10.221 5.561 21.370 1.00 92.50 179 SER A C 1
ATOM 1441 O O . SER A 1 179 ? -9.694 4.481 21.091 1.00 92.50 179 SER A O 1
ATOM 1443 N N . LEU A 1 180 ? -10.932 6.268 20.487 1.00 92.06 180 LEU A N 1
ATOM 1444 C CA . LEU A 1 180 ? -11.199 5.866 19.117 1.00 92.06 180 LEU A CA 1
ATOM 1445 C C . LEU A 1 180 ? -10.132 6.449 18.189 1.00 92.06 180 LEU A C 1
ATOM 1447 O O . LEU A 1 180 ? -10.053 7.663 17.994 1.00 92.06 180 LEU A O 1
ATOM 1451 N N . VAL A 1 181 ? -9.333 5.557 17.612 1.00 91.19 181 VAL A N 1
ATOM 1452 C CA . VAL A 1 181 ? -8.296 5.862 16.626 1.00 91.19 181 VAL A CA 1
ATOM 1453 C C . VAL A 1 181 ? -8.811 5.466 15.247 1.00 91.19 181 VAL A C 1
ATOM 1455 O O . VAL A 1 181 ? -9.421 4.409 15.077 1.00 91.19 181 VAL A O 1
ATOM 1458 N N . THR A 1 182 ? -8.594 6.332 14.260 1.00 92.25 182 THR A N 1
ATOM 1459 C CA . THR A 1 182 ? -8.947 6.071 12.862 1.00 92.25 182 THR A CA 1
ATOM 1460 C C . THR A 1 182 ? -7.698 5.721 12.074 1.00 92.25 182 THR A C 1
ATOM 1462 O O . THR A 1 182 ? -6.835 6.585 11.904 1.00 92.25 182 THR A O 1
ATOM 1465 N N . ASP A 1 183 ? -7.643 4.502 11.553 1.00 92.44 183 ASP A N 1
ATOM 1466 C CA . ASP A 1 183 ? -6.591 4.067 10.644 1.00 92.44 183 ASP A CA 1
ATOM 1467 C C . ASP A 1 183 ? -7.109 4.074 9.204 1.00 92.44 183 ASP A C 1
ATOM 1469 O O . ASP A 1 183 ? -8.237 3.665 8.918 1.00 92.44 183 ASP A O 1
ATOM 1473 N N . ASP A 1 184 ? -6.274 4.556 8.288 1.00 95.19 184 ASP A N 1
ATOM 1474 C CA . ASP A 1 184 ? -6.541 4.504 6.855 1.00 95.19 184 ASP A CA 1
ATOM 1475 C C . ASP A 1 184 ? -5.835 3.261 6.286 1.00 95.19 184 ASP A C 1
ATOM 1477 O O . ASP A 1 184 ? -4.611 3.139 6.387 1.00 95.19 184 ASP A O 1
ATOM 1481 N N . ILE A 1 185 ? -6.597 2.336 5.702 1.00 95.25 185 ILE A N 1
ATOM 1482 C CA . ILE A 1 185 ? -6.100 1.047 5.200 1.00 95.25 185 ILE A CA 1
ATOM 1483 C C . ILE A 1 185 ? -6.311 0.969 3.701 1.00 95.25 185 ILE A C 1
ATOM 1485 O O . ILE A 1 185 ? -7.341 1.390 3.169 1.00 95.25 185 ILE A O 1
ATOM 1489 N N . VAL A 1 186 ? -5.315 0.424 3.020 1.00 95.88 186 VAL A N 1
ATOM 1490 C CA . VAL A 1 186 ? -5.314 0.182 1.587 1.00 95.88 186 VAL A CA 1
ATOM 1491 C C . VAL A 1 186 ? -5.471 -1.308 1.346 1.00 95.88 186 VAL A C 1
ATOM 1493 O O . VAL A 1 186 ? -4.718 -2.113 1.889 1.00 95.88 186 VAL A O 1
ATOM 1496 N N . PHE A 1 187 ? -6.432 -1.651 0.496 1.00 94.88 187 PHE A N 1
ATOM 1497 C CA . PHE A 1 187 ? -6.602 -2.997 -0.021 1.00 94.88 187 PHE A CA 1
ATOM 1498 C C . PHE A 1 187 ? -5.939 -3.114 -1.388 1.00 94.88 187 PHE A C 1
ATOM 1500 O O . PHE A 1 187 ? -6.183 -2.314 -2.302 1.00 94.88 187 PHE A O 1
ATOM 1507 N N . LEU A 1 188 ? -5.106 -4.134 -1.515 1.00 94.75 188 LEU A N 1
ATOM 1508 C CA . LEU A 1 188 ? -4.382 -4.511 -2.712 1.00 94.75 188 LEU A CA 1
ATOM 1509 C C . LEU A 1 188 ? -4.935 -5.841 -3.212 1.00 94.75 188 LEU A C 1
ATOM 1511 O O . LEU A 1 188 ? -5.240 -6.735 -2.426 1.00 94.75 188 LEU A O 1
ATOM 1515 N N . ARG A 1 189 ? -5.066 -5.971 -4.529 1.00 94.44 189 ARG A N 1
ATOM 1516 C CA . ARG A 1 189 ? -5.441 -7.219 -5.187 1.00 94.44 189 ARG A CA 1
ATOM 1517 C C . ARG A 1 189 ? -4.249 -7.789 -5.916 1.00 94.44 189 ARG A C 1
ATOM 1519 O O . ARG A 1 189 ? -3.663 -7.116 -6.764 1.00 94.44 189 ARG A O 1
ATOM 1526 N N . LEU A 1 190 ? -3.928 -9.031 -5.598 1.00 93.50 190 LEU A N 1
ATOM 1527 C CA . LEU A 1 190 ? -2.899 -9.795 -6.271 1.00 93.50 190 LEU A CA 1
ATOM 1528 C C . LEU A 1 190 ? -3.569 -10.660 -7.341 1.00 93.50 190 LEU A C 1
ATOM 1530 O O . LEU A 1 190 ? -4.294 -11.602 -7.030 1.00 93.50 190 LEU A O 1
ATOM 1534 N N . CYS A 1 191 ? -3.360 -10.302 -8.605 1.00 93.31 191 CYS A N 1
ATOM 1535 C CA . CYS A 1 191 ? -3.967 -10.965 -9.756 1.00 93.31 191 CYS A CA 1
ATOM 1536 C C . CYS A 1 191 ? -2.912 -11.721 -10.569 1.00 93.31 191 CYS A C 1
ATOM 1538 O O . CYS A 1 191 ? -1.847 -11.161 -10.829 1.00 93.31 191 CYS A O 1
ATOM 1540 N N . PRO A 1 192 ? -3.194 -12.933 -11.074 1.00 93.19 192 PRO A N 1
ATOM 1541 C CA . PRO A 1 192 ? -2.305 -13.593 -12.025 1.00 93.19 192 PRO A CA 1
ATOM 1542 C C . PRO A 1 192 ? -2.083 -12.717 -13.265 1.00 93.19 192 PRO A C 1
ATOM 1544 O O . PRO A 1 192 ? -3.047 -12.203 -13.843 1.00 93.19 192 PRO A O 1
ATOM 1547 N N . LYS A 1 193 ? -0.836 -12.579 -13.737 1.00 90.75 193 LYS A N 1
ATOM 1548 C CA . LYS A 1 193 ? -0.491 -11.715 -14.889 1.00 90.75 193 LYS A CA 1
ATOM 1549 C C . LYS A 1 193 ? -1.303 -12.035 -16.147 1.00 90.75 193 LYS A C 1
ATOM 1551 O O . LYS A 1 193 ? -1.654 -11.131 -16.894 1.00 90.75 193 LYS A O 1
ATOM 1556 N N . ARG A 1 194 ? -1.658 -13.309 -16.357 1.00 89.62 194 ARG A N 1
ATOM 1557 C CA . ARG A 1 194 ? -2.460 -13.768 -17.508 1.00 89.62 194 ARG A CA 1
ATOM 1558 C C . ARG A 1 194 ? -3.897 -13.234 -17.507 1.00 89.62 194 ARG A C 1
ATOM 1560 O O . ARG A 1 194 ? -4.496 -13.116 -18.570 1.00 89.62 194 ARG A O 1
ATOM 1567 N N . HIS A 1 195 ? -4.435 -12.915 -16.331 1.00 87.94 195 HIS A N 1
ATOM 1568 C CA . HIS A 1 195 ? -5.804 -12.426 -16.145 1.00 87.94 195 HIS A CA 1
ATOM 1569 C C . HIS A 1 195 ? -5.857 -10.958 -15.704 1.00 87.94 195 HIS A C 1
ATOM 1571 O O . HIS A 1 195 ? -6.939 -10.379 -15.611 1.00 87.94 195 HIS A O 1
ATOM 1577 N N . CYS A 1 196 ? -4.704 -10.341 -15.438 1.00 86.94 196 CYS A N 1
ATOM 1578 C CA . CYS A 1 196 ? -4.616 -8.942 -15.058 1.00 86.94 196 CYS A CA 1
ATOM 1579 C C . CYS A 1 196 ? -4.671 -8.058 -16.311 1.00 86.94 196 CYS A C 1
ATOM 1581 O O . CYS A 1 196 ? -3.728 -8.008 -17.098 1.00 86.94 196 CYS A O 1
ATOM 1583 N N . SER A 1 197 ? -5.783 -7.346 -16.501 1.00 85.38 197 SER A N 1
ATOM 1584 C CA . SER A 1 197 ? -5.898 -6.335 -17.553 1.00 85.38 197 SER A CA 1
ATOM 1585 C C . SER A 1 197 ? -5.648 -4.935 -16.993 1.00 85.38 197 SER A C 1
ATOM 1587 O O . SER A 1 197 ? -6.151 -4.567 -15.925 1.00 85.38 197 SER A O 1
ATOM 1589 N N . SER A 1 198 ? -4.921 -4.108 -17.748 1.00 82.75 198 SER A N 1
ATOM 1590 C CA . SER A 1 198 ? -4.770 -2.679 -17.446 1.00 82.75 198 SER A CA 1
ATOM 1591 C C . SER A 1 198 ? -6.112 -1.944 -17.512 1.00 82.75 198 SER A C 1
ATOM 1593 O O . SER A 1 198 ? -6.375 -1.090 -16.669 1.00 82.75 198 SER A O 1
ATOM 1595 N N . SER A 1 199 ? -6.986 -2.346 -18.442 1.00 86.38 199 SER A N 1
ATOM 1596 C CA . SER A 1 199 ? -8.287 -1.712 -18.702 1.00 86.38 199 SER A CA 1
ATOM 1597 C C . SER A 1 199 ? -9.326 -1.905 -17.592 1.00 86.38 199 SER A C 1
ATOM 1599 O O . SER A 1 199 ? -10.212 -1.072 -17.422 1.00 86.38 199 SER A O 1
ATOM 1601 N N . VAL A 1 200 ? -9.224 -2.987 -16.816 1.00 85.69 200 VAL A N 1
ATOM 1602 C CA . VAL A 1 200 ? -10.186 -3.300 -15.755 1.00 85.69 200 VAL A CA 1
ATOM 1603 C C . VAL A 1 200 ? -9.737 -2.614 -14.478 1.00 85.69 200 VAL A C 1
ATOM 1605 O O . VAL A 1 200 ? -8.684 -2.957 -13.954 1.00 85.69 200 VAL A O 1
ATOM 1608 N N . GLN A 1 201 ? -10.531 -1.692 -13.934 1.00 83.75 201 GLN A N 1
ATOM 1609 C CA . GLN A 1 201 ? -10.178 -0.897 -12.746 1.00 83.75 201 GLN A CA 1
ATOM 1610 C C . GLN A 1 201 ? -9.608 -1.734 -11.584 1.00 83.75 201 GLN A C 1
ATOM 1612 O O . GLN A 1 201 ? -8.633 -1.329 -10.961 1.00 83.75 201 GLN A O 1
ATOM 1617 N N . TRP A 1 202 ? -10.156 -2.929 -11.358 1.00 84.06 202 TRP A N 1
ATOM 1618 C CA . TRP A 1 202 ? -9.803 -3.815 -10.243 1.00 84.06 202 TRP A CA 1
ATOM 1619 C C . TRP A 1 202 ? -8.881 -4.981 -10.629 1.00 84.06 202 TRP A C 1
ATOM 1621 O O . TRP A 1 202 ? -8.541 -5.799 -9.781 1.00 84.06 202 TRP A O 1
ATOM 1631 N N . GLY A 1 203 ? -8.465 -5.058 -11.899 1.00 87.31 203 GLY A N 1
ATOM 1632 C CA . GLY A 1 203 ? -7.585 -6.108 -12.411 1.00 87.31 203 GLY A CA 1
ATOM 1633 C C . GLY A 1 203 ? -8.380 -7.323 -12.869 1.00 87.31 203 GLY A C 1
ATOM 1634 O O . GLY A 1 203 ? -8.894 -7.331 -13.983 1.00 87.31 203 GLY A O 1
ATOM 1635 N N . CYS A 1 204 ? -8.473 -8.341 -12.023 1.00 90.44 204 CYS A N 1
ATOM 1636 C CA . CYS A 1 204 ? -9.159 -9.597 -12.307 1.00 90.44 204 CYS A CA 1
ATOM 1637 C C . CYS A 1 204 ? -10.410 -9.753 -11.424 1.00 90.44 204 CYS A C 1
ATOM 1639 O O . CYS A 1 204 ? -10.483 -9.204 -10.325 1.00 90.44 204 CYS A O 1
ATOM 1641 N N . SER A 1 205 ? -11.427 -10.458 -11.931 1.00 89.81 205 SER A N 1
ATOM 1642 C CA . SER A 1 205 ? -12.717 -10.616 -11.236 1.00 89.81 205 SER A CA 1
ATOM 1643 C C . SER A 1 205 ? -12.770 -11.813 -10.291 1.00 89.81 205 SER A C 1
ATOM 1645 O O . SER A 1 205 ? -13.562 -11.780 -9.362 1.00 89.81 205 SER A O 1
ATOM 1647 N N . ASN A 1 206 ? -11.951 -12.840 -10.525 1.00 90.06 206 ASN A N 1
ATOM 1648 C CA . ASN A 1 206 ? -11.898 -14.083 -9.753 1.00 90.06 206 ASN A CA 1
ATOM 1649 C C . ASN A 1 206 ? -10.433 -14.522 -9.603 1.00 90.06 206 ASN A C 1
ATOM 1651 O O . ASN A 1 206 ? -9.592 -14.112 -10.407 1.00 90.06 206 ASN A O 1
ATOM 1655 N N . GLY A 1 207 ? -10.149 -15.389 -8.626 1.00 88.81 207 GLY A N 1
ATOM 1656 C CA . GLY A 1 207 ? -8.809 -15.959 -8.430 1.00 88.81 207 GLY A CA 1
ATOM 1657 C C . GLY A 1 207 ? -7.757 -14.917 -8.046 1.00 88.81 207 GLY A C 1
ATOM 1658 O O . GLY A 1 207 ? -6.608 -15.029 -8.467 1.00 88.81 207 GLY A O 1
ATOM 1659 N N . TYR A 1 208 ? -8.167 -13.881 -7.309 1.00 93.56 208 TYR A N 1
ATOM 1660 C CA . TYR A 1 208 ? -7.258 -12.905 -6.716 1.00 93.56 208 TYR A CA 1
ATOM 1661 C C . TYR A 1 208 ? -7.104 -13.141 -5.219 1.00 93.56 208 TYR A C 1
ATOM 1663 O O . TYR A 1 208 ? -8.061 -13.524 -4.551 1.00 93.56 208 TYR A O 1
ATOM 1671 N N . GLY A 1 209 ? -5.917 -12.830 -4.704 1.00 92.75 209 GLY A N 1
ATOM 1672 C CA . GLY A 1 209 ? -5.704 -12.624 -3.274 1.00 92.75 209 GLY A CA 1
ATOM 1673 C C . GLY A 1 209 ? -5.990 -11.171 -2.899 1.00 92.75 209 GLY A C 1
ATOM 1674 O O . GLY A 1 209 ? -5.644 -10.260 -3.660 1.00 92.75 209 GLY A O 1
ATOM 1675 N N . GLU A 1 210 ? -6.619 -10.941 -1.747 1.00 94.25 210 GLU A N 1
ATOM 1676 C CA . GLU A 1 210 ? -6.756 -9.603 -1.165 1.00 94.25 210 GLU A CA 1
ATOM 1677 C C . GLU A 1 210 ? -5.775 -9.437 -0.009 1.00 94.25 210 GLU A C 1
ATOM 1679 O O . GLU A 1 210 ? -5.735 -10.237 0.921 1.00 94.25 210 GLU A O 1
ATOM 1684 N N . TYR A 1 211 ? -5.008 -8.357 -0.067 1.00 94.81 211 TYR A N 1
ATOM 1685 C CA . TYR A 1 211 ? -4.041 -7.995 0.953 1.00 94.81 211 TYR A CA 1
ATOM 1686 C C . TYR A 1 211 ? -4.391 -6.624 1.512 1.00 94.81 211 TYR A C 1
ATOM 1688 O O . TYR A 1 211 ? -4.819 -5.729 0.777 1.00 94.81 211 TYR A O 1
ATOM 1696 N N . ALA A 1 212 ? -4.210 -6.453 2.812 1.00 95.19 212 ALA A N 1
ATOM 1697 C CA . ALA A 1 212 ? -4.431 -5.202 3.511 1.00 95.19 212 ALA A CA 1
ATOM 1698 C C . ALA A 1 212 ? -3.098 -4.641 4.009 1.00 95.19 212 ALA A C 1
ATOM 1700 O O . ALA A 1 212 ? -2.237 -5.372 4.497 1.00 95.19 212 ALA A O 1
ATOM 1701 N N . MET A 1 213 ? -2.933 -3.325 3.908 1.00 95.38 213 MET A N 1
ATOM 1702 C CA . MET A 1 213 ? -1.793 -2.619 4.487 1.00 95.38 213 MET A CA 1
ATOM 1703 C C . MET A 1 213 ? -2.189 -1.221 4.955 1.00 95.38 213 MET A C 1
ATOM 1705 O O . MET A 1 213 ? -3.175 -0.646 4.488 1.00 95.38 213 MET A O 1
ATOM 1709 N N . LEU A 1 214 ? -1.406 -0.631 5.853 1.00 94.88 214 LEU A N 1
ATOM 1710 C CA . LEU A 1 214 ? -1.631 0.749 6.272 1.00 94.88 214 LEU A CA 1
ATOM 1711 C C . LEU A 1 214 ? -1.335 1.713 5.115 1.00 94.88 214 LEU A C 1
ATOM 1713 O O . LEU A 1 214 ? -0.347 1.567 4.392 1.00 94.88 214 LEU A O 1
ATOM 1717 N N . LEU A 1 215 ? -2.161 2.754 4.966 1.00 94.62 215 LEU A N 1
ATOM 1718 C CA . LEU A 1 215 ? -1.982 3.772 3.924 1.00 94.62 215 LEU A CA 1
ATOM 1719 C C . LEU A 1 215 ? -0.608 4.447 4.015 1.00 94.62 215 LEU A C 1
ATOM 1721 O O . LEU A 1 215 ? -0.010 4.762 2.990 1.00 94.62 215 LEU A O 1
ATOM 1725 N N . LYS A 1 216 ? -0.099 4.659 5.234 1.00 93.12 216 LYS A N 1
ATOM 1726 C CA . LYS A 1 216 ? 1.230 5.239 5.460 1.00 93.12 216 LYS A CA 1
ATOM 1727 C C . LYS A 1 216 ? 2.324 4.409 4.790 1.00 93.12 216 LYS A C 1
ATOM 1729 O O . LYS A 1 216 ? 3.150 4.967 4.071 1.00 93.12 216 LYS A O 1
ATOM 1734 N N . ASP A 1 217 ? 2.291 3.096 4.988 1.00 94.31 217 ASP A N 1
ATOM 1735 C CA . ASP A 1 217 ? 3.294 2.182 4.445 1.00 94.31 217 ASP A CA 1
ATOM 1736 C C . ASP A 1 217 ? 3.177 2.099 2.923 1.00 94.31 217 ASP A C 1
ATOM 1738 O O . ASP A 1 217 ? 4.180 2.200 2.218 1.00 94.31 217 ASP A O 1
ATOM 1742 N N . TYR A 1 218 ? 1.946 2.049 2.406 1.00 93.38 218 TYR A N 1
ATOM 1743 C CA . TYR A 1 218 ? 1.686 2.092 0.968 1.00 93.38 218 TYR A CA 1
ATOM 1744 C C . TYR A 1 218 ? 2.276 3.348 0.312 1.00 93.38 218 TYR A C 1
ATOM 1746 O O . TYR A 1 218 ? 2.966 3.264 -0.707 1.00 93.38 218 TYR A O 1
ATOM 1754 N N . LEU A 1 219 ? 2.019 4.525 0.895 1.00 93.75 219 LEU A N 1
ATOM 1755 C CA . LEU A 1 219 ? 2.530 5.796 0.381 1.00 93.75 219 LEU A CA 1
ATOM 1756 C C . LEU A 1 219 ? 4.053 5.858 0.442 1.00 93.75 219 LEU A C 1
ATOM 1758 O O . LEU A 1 219 ? 4.664 6.372 -0.491 1.00 93.75 219 LEU A O 1
ATOM 1762 N N . ASN A 1 220 ? 4.655 5.322 1.503 1.00 91.25 220 ASN A N 1
ATOM 1763 C CA . ASN A 1 220 ? 6.102 5.289 1.648 1.00 91.25 220 ASN A CA 1
ATOM 1764 C C . ASN A 1 220 ? 6.749 4.454 0.531 1.00 91.25 220 ASN A C 1
ATOM 1766 O O . ASN A 1 220 ? 7.607 4.945 -0.201 1.00 91.25 220 ASN A O 1
ATOM 1770 N N . VAL A 1 221 ? 6.260 3.227 0.320 1.00 90.62 221 VAL A N 1
ATOM 1771 C CA . VAL A 1 221 ? 6.755 2.344 -0.748 1.00 90.62 221 VAL A CA 1
ATOM 1772 C C . VAL A 1 221 ? 6.557 2.980 -2.129 1.00 90.62 221 VAL A C 1
ATOM 1774 O O . VAL A 1 221 ? 7.478 3.011 -2.948 1.00 90.62 221 VAL A O 1
ATOM 1777 N N . MET A 1 222 ? 5.386 3.570 -2.380 1.00 88.12 222 MET A N 1
ATOM 1778 C CA . MET A 1 222 ? 5.099 4.246 -3.647 1.00 88.12 222 MET A CA 1
ATOM 1779 C C . MET A 1 222 ? 5.972 5.479 -3.893 1.00 88.12 222 MET A C 1
ATOM 1781 O O . MET A 1 222 ? 6.369 5.724 -5.034 1.00 88.12 222 MET A O 1
ATOM 1785 N N . LEU A 1 223 ? 6.269 6.261 -2.854 1.00 89.94 223 LEU A N 1
ATOM 1786 C CA . LEU A 1 223 ? 7.151 7.421 -2.945 1.00 89.94 223 LEU A CA 1
ATOM 1787 C C . LEU A 1 223 ? 8.571 6.990 -3.322 1.00 89.94 223 LEU A C 1
ATOM 1789 O O . LEU A 1 223 ? 9.142 7.533 -4.269 1.00 89.94 223 LEU A O 1
ATOM 1793 N N . HIS A 1 224 ? 9.106 5.979 -2.636 1.00 86.06 224 HIS A N 1
ATOM 1794 C CA . HIS A 1 224 ? 10.422 5.421 -2.944 1.00 86.06 224 HIS A CA 1
ATOM 1795 C C . HIS A 1 224 ? 10.505 4.906 -4.383 1.00 86.06 224 HIS A C 1
ATOM 1797 O O . HIS A 1 224 ? 11.469 5.210 -5.085 1.00 86.06 224 HIS A O 1
ATOM 1803 N N . TYR A 1 225 ? 9.462 4.227 -4.864 1.00 86.25 225 TYR A N 1
ATOM 1804 C CA . TYR A 1 225 ? 9.396 3.797 -6.258 1.00 86.25 225 TYR A CA 1
ATOM 1805 C C . TYR A 1 225 ? 9.465 4.965 -7.254 1.00 86.25 225 TYR A C 1
ATOM 1807 O O . TYR A 1 225 ? 10.167 4.876 -8.260 1.00 86.25 225 TYR A O 1
ATOM 1815 N N . GLN A 1 226 ? 8.751 6.071 -7.004 1.00 86.94 226 GLN A N 1
ATOM 1816 C CA . GLN A 1 226 ? 8.802 7.234 -7.901 1.00 86.94 226 GLN A CA 1
ATOM 1817 C C . GLN A 1 226 ? 10.202 7.851 -7.957 1.00 86.94 226 GLN A C 1
ATOM 1819 O O . GLN A 1 226 ? 10.662 8.197 -9.045 1.00 86.94 226 GLN A O 1
ATOM 1824 N N . ILE A 1 227 ? 10.873 7.959 -6.807 1.00 88.12 227 ILE A N 1
ATOM 1825 C CA . ILE A 1 227 ? 12.241 8.484 -6.716 1.00 88.12 227 ILE A CA 1
ATOM 1826 C C . ILE A 1 227 ? 13.194 7.601 -7.530 1.00 88.12 227 ILE A C 1
ATOM 1828 O O . ILE A 1 227 ? 13.888 8.105 -8.408 1.00 88.12 227 ILE A O 1
ATOM 1832 N N . GLN A 1 228 ? 13.147 6.281 -7.337 1.00 85.19 228 GLN A N 1
ATOM 1833 C CA . GLN A 1 228 ? 13.995 5.339 -8.078 1.00 85.19 228 GLN A CA 1
ATOM 1834 C C . GLN A 1 228 ? 13.727 5.371 -9.579 1.00 85.19 228 GLN A C 1
ATOM 1836 O O . GLN A 1 228 ? 14.653 5.370 -10.385 1.00 85.19 228 GLN A O 1
ATOM 1841 N N . LYS A 1 229 ? 12.453 5.431 -9.980 1.00 86.44 229 LYS A N 1
ATOM 1842 C CA . LYS A 1 229 ? 12.084 5.551 -11.391 1.00 86.44 229 LYS A CA 1
ATOM 1843 C C . LYS A 1 229 ? 12.661 6.827 -12.004 1.00 86.44 229 LYS A C 1
ATOM 1845 O O . LYS A 1 229 ? 13.107 6.803 -13.148 1.00 86.44 229 LYS A O 1
ATOM 1850 N N . GLN A 1 230 ? 12.642 7.936 -11.267 1.00 90.62 230 GLN A N 1
ATOM 1851 C CA . GLN A 1 230 ? 13.230 9.192 -11.717 1.00 90.62 230 GLN A CA 1
ATOM 1852 C C . GLN A 1 230 ? 14.752 9.082 -11.855 1.00 90.62 230 GLN A C 1
ATOM 1854 O O . GLN A 1 230 ? 15.285 9.469 -12.892 1.00 90.62 230 GLN A O 1
ATOM 1859 N N . GLU A 1 231 ? 15.436 8.532 -10.854 1.00 90.94 231 GLU A N 1
ATOM 1860 C CA . GLU A 1 231 ? 16.890 8.334 -10.867 1.00 90.94 231 GLU A CA 1
ATOM 1861 C C . GLU A 1 231 ? 17.325 7.424 -12.024 1.00 90.94 231 GLU A C 1
ATOM 1863 O O . GLU A 1 231 ? 18.202 7.804 -12.798 1.00 90.94 231 GLU A O 1
ATOM 1868 N N . ALA A 1 232 ? 16.629 6.302 -12.231 1.00 86.12 232 ALA A N 1
ATOM 1869 C CA . ALA A 1 232 ? 16.882 5.386 -13.341 1.00 86.12 232 ALA A CA 1
ATOM 1870 C C . ALA A 1 232 ? 16.672 6.050 -14.714 1.00 86.12 232 ALA A C 1
ATOM 1872 O O . ALA A 1 232 ? 17.441 5.816 -15.647 1.00 86.12 232 ALA A O 1
ATOM 1873 N N . MET A 1 233 ? 15.656 6.913 -14.856 1.00 89.00 233 MET A N 1
ATOM 1874 C CA . MET A 1 233 ? 15.470 7.694 -16.086 1.00 89.00 233 MET A CA 1
ATOM 1875 C C . MET A 1 233 ? 16.598 8.711 -16.297 1.00 89.00 233 MET A C 1
ATOM 1877 O O . MET A 1 233 ? 17.058 8.873 -17.425 1.00 89.00 233 MET A O 1
ATOM 1881 N N . CYS A 1 234 ? 17.061 9.386 -15.241 1.00 94.62 234 CYS A N 1
ATOM 1882 C CA . CYS A 1 234 ? 18.184 10.323 -15.325 1.00 94.62 234 CYS A CA 1
ATOM 1883 C C . CYS A 1 234 ? 19.480 9.618 -15.744 1.00 94.62 234 CYS A C 1
ATOM 1885 O O . CYS A 1 234 ? 20.177 10.113 -16.630 1.00 94.62 234 CYS A O 1
ATOM 1887 N N . GLU A 1 235 ? 19.778 8.461 -15.152 1.00 94.25 235 GLU A N 1
ATOM 1888 C CA . GLU A 1 235 ? 20.942 7.646 -15.506 1.00 94.25 235 GLU A CA 1
ATOM 1889 C C . GLU A 1 235 ? 20.871 7.182 -16.965 1.00 94.25 235 GLU A C 1
ATOM 1891 O O . GLU A 1 235 ? 21.835 7.334 -17.717 1.00 94.25 235 GLU A O 1
ATOM 1896 N N . HIS A 1 236 ? 19.703 6.706 -17.408 1.00 93.19 236 HIS A N 1
ATOM 1897 C CA . HIS A 1 236 ? 19.490 6.321 -18.800 1.00 93.19 236 HIS A CA 1
ATOM 1898 C C . HIS A 1 236 ? 19.739 7.491 -19.765 1.00 93.19 236 HIS A C 1
ATOM 1900 O O . HIS A 1 236 ? 20.477 7.342 -20.738 1.00 93.19 236 HIS A O 1
ATOM 1906 N N . CYS A 1 237 ? 19.198 8.677 -19.469 1.00 95.94 237 CYS A N 1
ATOM 1907 C CA . CYS A 1 237 ? 19.425 9.882 -20.268 1.00 95.94 237 CYS A CA 1
ATOM 1908 C C . CYS A 1 237 ? 20.902 10.302 -20.297 1.00 95.94 237 CYS A C 1
ATOM 1910 O O . CYS A 1 237 ? 21.400 10.696 -21.351 1.00 95.94 237 CYS A O 1
ATOM 1912 N N . TYR A 1 238 ? 21.606 10.217 -19.165 1.00 96.12 238 TYR A N 1
ATOM 1913 C CA . TYR A 1 238 ? 23.030 10.545 -19.087 1.00 96.12 238 TYR A CA 1
ATOM 1914 C C . TYR A 1 238 ? 23.875 9.595 -19.943 1.00 96.12 238 TYR A C 1
ATOM 1916 O O . TYR A 1 238 ? 24.769 10.041 -20.664 1.00 96.12 238 TYR A O 1
ATOM 1924 N N . ASN A 1 239 ? 23.554 8.302 -19.916 1.00 95.06 239 ASN A N 1
ATOM 1925 C CA . ASN A 1 239 ? 24.233 7.295 -20.725 1.00 95.06 239 ASN A CA 1
ATOM 1926 C C . ASN A 1 239 ? 23.961 7.492 -22.223 1.00 95.06 239 ASN A C 1
ATOM 1928 O O . ASN A 1 239 ? 24.877 7.361 -23.026 1.00 95.06 239 ASN A O 1
ATOM 1932 N N . CYS A 1 240 ? 22.740 7.879 -22.606 1.00 95.06 240 CYS A N 1
ATOM 1933 C CA . CYS A 1 240 ? 22.412 8.199 -23.998 1.00 95.06 240 CYS A CA 1
ATOM 1934 C C . CYS A 1 240 ? 23.066 9.490 -24.509 1.00 95.06 240 CYS A C 1
ATOM 1936 O O . CYS A 1 240 ? 23.316 9.606 -25.702 1.00 95.06 240 CYS A O 1
ATOM 1938 N N . ALA A 1 241 ? 23.296 10.480 -23.645 1.00 94.56 241 ALA A N 1
ATOM 1939 C CA . ALA A 1 241 ? 23.904 11.745 -24.055 1.00 94.56 241 ALA A CA 1
ATOM 1940 C C . ALA A 1 241 ? 25.427 11.647 -24.262 1.00 94.56 241 ALA A C 1
ATOM 1942 O O . ALA A 1 241 ? 25.989 12.469 -24.984 1.00 94.56 241 ALA A O 1
ATOM 1943 N N . ASN A 1 242 ? 26.086 10.675 -23.622 1.00 93.81 242 ASN A N 1
ATOM 1944 C CA . ASN A 1 242 ? 27.547 10.550 -23.582 1.00 93.81 242 ASN A CA 1
ATOM 1945 C C . ASN A 1 242 ? 28.105 9.303 -24.296 1.00 93.81 242 ASN A C 1
ATOM 1947 O O . ASN A 1 242 ? 29.322 9.109 -24.279 1.00 93.81 242 ASN A O 1
ATOM 1951 N N . GLY A 1 243 ? 27.246 8.455 -24.870 1.00 73.69 243 GLY A N 1
ATOM 1952 C CA . GLY A 1 243 ? 27.617 7.254 -25.632 1.00 73.69 243 GLY A CA 1
ATOM 1953 C C . GLY A 1 243 ? 27.333 7.413 -27.115 1.00 73.69 243 GLY A C 1
ATOM 1954 O O . GLY A 1 243 ? 28.191 6.977 -27.913 1.00 73.69 243 GLY A O 1
#

Sequence (243 aa):
MQGSPIFNVRRYFVFALLSVSSSMTSASAKQLDFDQYAFRRDVVRRAEERARTTNEFRRLEDLRANSPSFFQGADVDRLLLEKAIPREEYESHLRSSGQSKQGSDVPEFMRTAIQEIDGAKRRHLEDEDCDGEDCGDGDDYIIDDDEQFDFAGYSLKYAMCQKIARFSAQAVRNGEYSSLVTDDIVFLRLCPKRHCSSSVQWGCSNGYGEYAMLLKDYLNVMLHYQIQKQEAMCEHCYNCANG